Protein AF-A0A9D7CH37-F1 (afdb_monomer)

Structure (mmCIF, N/CA/C/O backbone):
data_AF-A0A9D7CH37-F1
#
_entry.id   AF-A0A9D7CH37-F1
#
loop_
_atom_site.group_PDB
_atom_site.id
_atom_site.type_symbol
_atom_site.label_atom_id
_atom_site.label_alt_id
_atom_site.label_comp_id
_atom_site.label_asym_id
_atom_site.label_entity_id
_atom_site.label_seq_id
_atom_site.pdbx_PDB_ins_code
_atom_site.Cartn_x
_atom_site.Cartn_y
_atom_site.Cartn_z
_atom_site.occupancy
_atom_site.B_iso_or_equiv
_atom_site.auth_seq_id
_atom_site.auth_comp_id
_atom_site.auth_asym_id
_atom_site.auth_atom_id
_atom_site.pdbx_PDB_model_num
ATOM 1 N N . MET A 1 1 ? -30.702 -3.372 4.851 1.00 61.19 1 MET A N 1
ATOM 2 C CA . MET A 1 1 ? -29.999 -4.269 5.801 1.00 61.19 1 MET A CA 1
ATOM 3 C C . MET A 1 1 ? -29.093 -3.426 6.681 1.00 61.19 1 MET A C 1
ATOM 5 O O . MET A 1 1 ? -28.571 -2.471 6.127 1.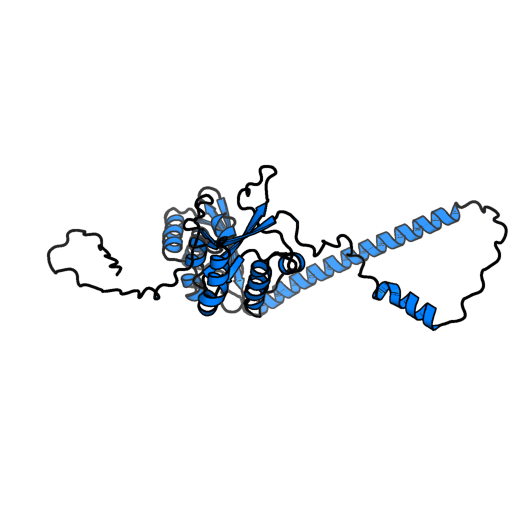00 61.19 1 MET A O 1
ATOM 9 N N . PRO A 1 2 ? -28.914 -3.758 7.977 1.00 77.12 2 PRO A N 1
ATOM 10 C CA . PRO A 1 2 ? -27.999 -3.034 8.857 1.00 77.12 2 PRO A CA 1
ATOM 11 C C . PRO A 1 2 ? -26.547 -3.144 8.362 1.00 77.12 2 PRO A C 1
ATOM 13 O O . PRO A 1 2 ? -26.183 -4.171 7.778 1.00 77.12 2 PRO A O 1
ATOM 16 N N . ILE A 1 3 ? -25.706 -2.147 8.656 1.00 81.56 3 ILE A N 1
ATOM 17 C CA . ILE A 1 3 ? -24.261 -2.176 8.354 1.00 81.56 3 ILE A CA 1
ATOM 18 C C . ILE A 1 3 ? -23.651 -3.508 8.834 1.00 81.56 3 ILE A C 1
ATOM 20 O O . ILE A 1 3 ? -23.709 -3.818 10.033 1.00 81.56 3 ILE A O 1
ATOM 24 N N . PRO A 1 4 ? -23.022 -4.309 7.950 1.00 79.00 4 PRO A N 1
ATOM 25 C CA . PRO A 1 4 ? -22.389 -5.554 8.363 1.00 79.00 4 PRO A CA 1
ATOM 26 C C . PRO A 1 4 ? -21.298 -5.296 9.408 1.00 79.00 4 PRO A C 1
ATOM 28 O O . PRO A 1 4 ? -20.414 -4.466 9.203 1.00 79.00 4 PRO A O 1
ATOM 31 N N . LYS A 1 5 ? -21.291 -6.058 10.512 1.00 76.56 5 LYS A N 1
ATOM 32 C CA . LYS A 1 5 ? -20.294 -5.899 11.593 1.00 76.56 5 LYS A CA 1
ATOM 33 C C . LYS A 1 5 ? -18.851 -5.930 11.079 1.00 76.56 5 LYS A C 1
ATOM 35 O O . LYS A 1 5 ? -18.025 -5.156 11.544 1.00 76.56 5 LYS A O 1
ATOM 40 N N . LYS A 1 6 ? -18.569 -6.793 10.093 1.00 75.44 6 LYS A N 1
ATOM 41 C CA . LYS A 1 6 ? -17.252 -6.904 9.445 1.00 75.44 6 LYS A CA 1
ATOM 42 C C . LYS A 1 6 ? -16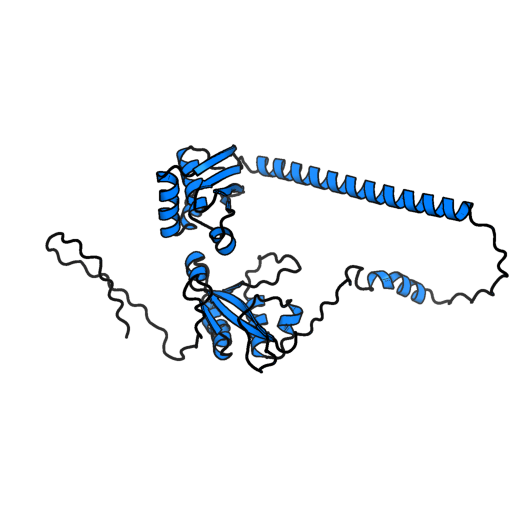.849 -5.639 8.687 1.00 75.44 6 LYS A C 1
ATOM 44 O O . LYS A 1 6 ? -15.669 -5.344 8.632 1.00 75.44 6 LYS A O 1
ATOM 49 N N . VAL A 1 7 ? -17.807 -4.897 8.135 1.00 82.12 7 VAL A N 1
ATOM 50 C CA . VAL A 1 7 ? -17.553 -3.603 7.489 1.00 82.12 7 VAL A CA 1
ATOM 51 C C . VAL A 1 7 ? -17.359 -2.526 8.556 1.00 82.12 7 VAL A C 1
ATOM 53 O O . VAL A 1 7 ? -16.435 -1.735 8.469 1.00 82.12 7 VAL A O 1
ATOM 56 N N . ALA A 1 8 ? -18.162 -2.521 9.622 1.00 82.50 8 ALA A N 1
ATOM 57 C CA . ALA A 1 8 ? -18.052 -1.497 10.664 1.00 82.50 8 ALA A CA 1
ATOM 58 C C . ALA A 1 8 ? -16.701 -1.497 11.411 1.00 82.50 8 ALA A C 1
ATOM 60 O O . ALA A 1 8 ? -16.220 -0.436 11.817 1.00 82.50 8 ALA A O 1
ATOM 61 N N . VAL A 1 9 ? -16.077 -2.669 11.584 1.00 82.19 9 VAL A N 1
ATOM 62 C CA . VAL A 1 9 ? -14.773 -2.792 12.261 1.00 82.19 9 VAL A CA 1
ATOM 63 C C . VAL A 1 9 ? -13.599 -2.272 11.431 1.00 82.19 9 VAL A C 1
ATOM 65 O O . VAL A 1 9 ? -12.588 -1.910 12.020 1.00 82.19 9 VAL A O 1
ATOM 68 N N . THR A 1 10 ? -13.723 -2.166 10.101 1.00 83.94 10 THR A N 1
ATOM 69 C CA . THR A 1 10 ? -12.639 -1.645 9.245 1.00 83.94 10 THR A CA 1
ATOM 70 C C . THR A 1 10 ? -12.529 -0.119 9.276 1.00 83.94 10 THR A C 1
ATOM 72 O O . THR A 1 10 ? -11.618 0.445 8.674 1.00 83.94 10 THR A O 1
ATOM 75 N N . PHE A 1 11 ? -13.457 0.567 9.948 1.00 86.75 11 PHE A N 1
ATOM 76 C CA . PHE A 1 11 ? -13.409 2.009 10.172 1.00 86.75 11 PHE A CA 1
ATOM 77 C C . PHE A 1 11 ? -12.976 2.279 11.607 1.00 86.75 11 PHE A C 1
ATOM 79 O O . PHE A 1 11 ? -13.660 1.887 12.551 1.00 86.75 11 PHE A O 1
ATOM 86 N N . SER A 1 12 ? -11.857 2.976 11.791 1.00 82.12 12 SER A N 1
ATOM 87 C CA . SER A 1 12 ? -11.400 3.369 13.124 1.00 82.12 12 SER A CA 1
ATOM 88 C C . SER A 1 12 ? -12.392 4.345 13.791 1.00 82.12 12 SER A C 1
ATOM 90 O O . SER A 1 12 ? -13.152 5.032 13.097 1.00 82.12 12 SER A O 1
ATOM 92 N N . PRO A 1 13 ? -12.416 4.450 15.136 1.00 83.31 13 PRO A N 1
ATOM 93 C CA . PRO A 1 13 ? -13.315 5.376 15.828 1.00 83.31 13 PRO A CA 1
ATOM 94 C C . PRO A 1 13 ? -13.243 6.835 15.328 1.00 83.31 13 PRO A C 1
ATOM 96 O O . PRO A 1 13 ? -14.309 7.425 15.149 1.00 83.31 13 PRO A O 1
ATOM 99 N N . PRO A 1 14 ? -12.058 7.411 15.022 1.00 79.12 14 PRO A N 1
ATOM 100 C CA . PRO A 1 14 ? -11.970 8.749 14.431 1.00 79.12 14 PRO A CA 1
ATOM 101 C C . PRO A 1 14 ? -12.645 8.866 13.059 1.00 79.12 14 PRO A C 1
ATOM 103 O O . PRO A 1 14 ? -13.328 9.855 12.797 1.00 79.12 14 PRO A O 1
ATOM 106 N N . LEU A 1 15 ? -12.504 7.853 12.193 1.00 85.81 15 LEU A N 1
ATOM 107 C CA . LEU A 1 15 ? -13.149 7.846 10.876 1.00 85.81 15 LEU A CA 1
ATOM 108 C C . LEU A 1 15 ? -14.670 7.780 10.994 1.00 85.81 15 LEU A C 1
ATOM 110 O O . LEU A 1 15 ? -15.361 8.490 10.266 1.00 85.81 15 LEU A O 1
ATOM 114 N N . ARG A 1 16 ? -15.182 6.980 11.939 1.00 89.88 16 ARG A N 1
ATOM 115 C CA . ARG A 1 16 ? -16.621 6.913 12.222 1.00 89.88 16 ARG A CA 1
ATOM 116 C C . ARG 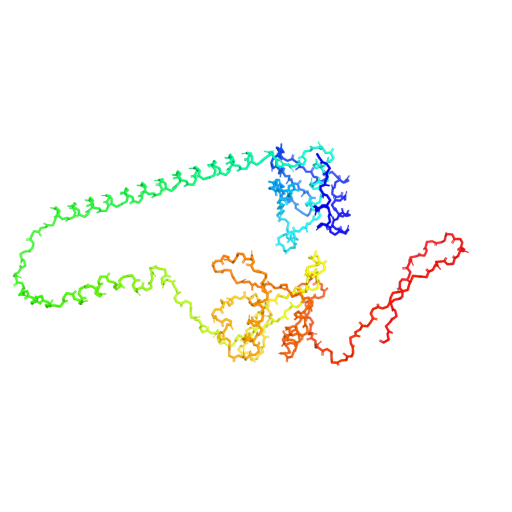A 1 16 ? -17.148 8.241 12.749 1.00 89.88 16 ARG A C 1
ATOM 118 O O . ARG A 1 16 ? -18.081 8.785 12.177 1.00 89.88 16 ARG A O 1
ATOM 125 N N . SER A 1 17 ? -16.479 8.816 13.750 1.00 85.69 17 SER A N 1
ATOM 126 C CA . SER A 1 17 ? -16.850 10.115 14.325 1.00 85.69 17 SER A CA 1
ATOM 127 C C . SER A 1 17 ? -16.908 11.227 13.273 1.00 85.69 17 SER A C 1
ATOM 129 O O . SER A 1 17 ? -17.832 12.035 13.283 1.00 85.69 17 SER A O 1
ATOM 131 N N . ARG A 1 18 ? -15.931 11.270 12.359 1.00 88.38 18 ARG A N 1
ATOM 132 C CA . ARG A 1 18 ? -15.895 12.252 11.269 1.00 88.38 18 ARG A CA 1
ATOM 133 C C . ARG A 1 18 ? -16.951 11.973 10.200 1.00 88.38 18 ARG A C 1
ATOM 135 O O . ARG A 1 18 ? -17.555 12.895 9.671 1.00 88.38 18 ARG A O 1
ATOM 142 N N . GLY A 1 19 ? -17.192 10.707 9.872 1.00 93.12 19 GLY A N 1
ATOM 143 C CA . GLY A 1 19 ? -18.264 10.354 8.948 1.00 93.12 19 GLY A CA 1
ATOM 144 C C . GLY A 1 19 ? -19.652 10.684 9.507 1.00 93.12 19 GLY A C 1
ATOM 145 O O . GLY A 1 19 ? -20.485 11.219 8.783 1.00 93.12 19 GLY A O 1
ATOM 146 N N . ASP A 1 20 ? -19.875 10.465 10.804 1.00 94.38 20 ASP A N 1
ATOM 147 C CA . ASP A 1 20 ? -21.116 10.842 11.490 1.00 94.38 20 ASP A CA 1
ATOM 148 C C . ASP A 1 20 ? -21.350 12.363 11.462 1.00 94.38 20 ASP A C 1
ATOM 150 O O . ASP A 1 20 ? -22.497 12.807 11.451 1.00 94.38 20 ASP A O 1
ATOM 154 N N . GLU A 1 21 ? -20.283 13.167 11.420 1.00 94.31 21 GLU A N 1
ATOM 155 C CA . GLU A 1 21 ? -20.348 14.620 11.233 1.00 94.31 21 GLU A CA 1
ATOM 156 C C . GLU A 1 21 ? -20.847 15.014 9.843 1.00 94.31 21 GLU A C 1
ATOM 158 O O . GLU A 1 21 ? -21.838 15.738 9.765 1.00 94.31 21 GLU A O 1
ATOM 163 N N . TYR A 1 22 ? -20.292 14.440 8.770 1.00 94.94 22 TYR A N 1
ATOM 164 C CA . TYR A 1 22 ? -20.805 14.659 7.408 1.00 94.94 22 TYR A CA 1
ATOM 165 C C . TYR A 1 22 ? -22.288 14.285 7.274 1.00 94.94 22 TYR A C 1
ATOM 167 O O . TYR A 1 22 ? -23.060 14.995 6.631 1.00 94.94 22 TYR A O 1
ATOM 175 N N . VAL A 1 23 ? -22.708 13.183 7.907 1.00 95.69 23 VAL A N 1
ATOM 176 C CA . VAL A 1 23 ? -24.116 12.757 7.905 1.00 95.69 23 VAL A CA 1
ATOM 177 C C . VAL A 1 23 ? -24.994 13.749 8.666 1.00 95.69 23 VAL A C 1
ATOM 179 O O . VAL A 1 23 ? -26.085 14.081 8.207 1.00 95.69 23 VAL A O 1
ATOM 182 N N . ARG A 1 24 ? -24.544 14.219 9.834 1.00 96.38 24 ARG A N 1
ATOM 183 C CA . ARG A 1 24 ? -25.289 15.173 10.670 1.00 96.38 24 ARG A CA 1
ATOM 184 C C . ARG A 1 24 ? -25.467 16.524 9.983 1.00 96.38 24 ARG A C 1
ATOM 186 O O . ARG A 1 24 ? -26.508 17.146 10.154 1.00 96.38 24 ARG A O 1
ATOM 193 N N . GLU A 1 25 ? -24.467 16.953 9.223 1.00 95.50 25 GLU A N 1
ATOM 194 C CA . GLU A 1 25 ? -24.481 18.203 8.458 1.00 95.50 25 GLU A CA 1
ATOM 195 C C . GLU A 1 25 ? -25.227 18.086 7.120 1.00 95.50 25 GLU A C 1
ATOM 197 O O . GLU A 1 25 ? -25.438 19.089 6.447 1.00 95.50 25 GLU A O 1
ATOM 202 N N . GLY A 1 26 ? -25.679 16.884 6.742 1.00 93.75 26 GLY A N 1
ATOM 203 C CA . GLY A 1 26 ? -26.435 16.670 5.507 1.00 93.75 26 GLY A CA 1
ATOM 204 C C . GLY A 1 26 ? -25.583 16.738 4.237 1.00 93.75 26 GLY A C 1
ATOM 205 O O . GLY A 1 26 ? -26.126 16.931 3.155 1.00 93.75 26 GLY A O 1
ATOM 206 N N . LEU A 1 27 ? -24.268 16.535 4.355 1.00 96.31 27 LEU A N 1
ATOM 207 C CA . LEU A 1 27 ? -23.288 16.693 3.273 1.00 96.31 27 LEU A CA 1
ATOM 208 C C . LEU A 1 27 ? -23.180 15.468 2.349 1.00 96.31 27 LEU A C 1
ATOM 210 O O . LEU A 1 27 ? -22.228 15.347 1.582 1.00 96.31 27 LEU A O 1
ATOM 214 N N . VAL A 1 28 ? -24.111 14.514 2.444 1.00 97.31 28 VAL A N 1
ATOM 215 C CA . VAL A 1 28 ? -24.096 13.266 1.669 1.00 97.31 28 VAL A CA 1
ATOM 216 C C . VAL A 1 28 ? -25.239 13.274 0.661 1.00 97.31 28 VAL A C 1
ATOM 218 O O . VAL A 1 28 ? -26.410 13.208 1.034 1.00 97.31 28 VAL A O 1
ATOM 221 N N . HIS A 1 29 ? -24.898 13.270 -0.624 1.00 96.31 29 HIS A N 1
ATOM 222 C CA . HIS A 1 29 ? -25.846 13.266 -1.734 1.00 96.31 29 HIS A CA 1
ATOM 223 C C . HIS A 1 29 ? -25.768 11.946 -2.500 1.00 96.31 29 HIS A C 1
ATOM 225 O O . HIS A 1 29 ? -24.820 11.696 -3.243 1.00 96.31 29 HIS A O 1
ATOM 231 N N . VAL A 1 30 ? -26.769 11.082 -2.333 1.00 95.88 30 VAL A N 1
ATOM 232 C CA . VAL A 1 30 ? -26.876 9.829 -3.094 1.00 95.88 30 VAL A CA 1
ATOM 233 C C . VAL A 1 30 ? -27.406 10.140 -4.495 1.00 95.88 30 VAL A C 1
ATOM 235 O O . VAL A 1 30 ? -28.484 10.707 -4.637 1.00 95.88 30 VAL A O 1
ATOM 238 N N . GLN A 1 31 ? -26.639 9.779 -5.523 1.00 94.94 31 GLN A N 1
ATOM 239 C CA . GLN A 1 31 ? -26.975 10.031 -6.930 1.00 94.94 31 GLN A CA 1
ATOM 240 C C . GLN A 1 31 ? -27.677 8.834 -7.566 1.00 94.94 31 GLN A C 1
ATOM 242 O O . GLN A 1 31 ? -28.595 8.997 -8.363 1.00 94.94 31 GLN A O 1
ATOM 247 N N . HIS A 1 32 ? -27.228 7.629 -7.219 1.00 91.12 32 HIS A N 1
ATOM 248 C CA . HIS A 1 32 ? -27.760 6.377 -7.741 1.00 91.12 32 HIS A CA 1
ATOM 249 C C . HIS A 1 32 ? -27.707 5.320 -6.649 1.00 91.12 32 HIS A C 1
ATOM 251 O O . HIS A 1 32 ? -26.683 5.185 -5.979 1.00 91.12 32 HIS A O 1
ATOM 257 N N . ALA A 1 33 ? -28.785 4.565 -6.481 1.00 92.31 33 ALA A N 1
ATOM 258 C CA . ALA A 1 33 ? -28.836 3.446 -5.555 1.00 92.31 33 ALA A CA 1
ATOM 259 C C . ALA A 1 33 ? -29.661 2.314 -6.164 1.00 92.31 33 ALA A C 1
ATOM 261 O O . ALA A 1 33 ? -30.853 2.474 -6.424 1.00 92.31 33 ALA A O 1
ATOM 262 N N . ASP A 1 34 ? -29.019 1.171 -6.365 1.00 86.88 34 ASP A N 1
ATOM 263 C CA . ASP A 1 34 ? -29.661 -0.087 -6.725 1.00 86.88 34 ASP A CA 1
ATOM 264 C C . ASP A 1 34 ? -29.187 -1.204 -5.774 1.00 86.88 34 ASP A C 1
ATOM 266 O O . ASP A 1 34 ? -28.321 -0.965 -4.923 1.00 86.88 34 ASP A O 1
ATOM 270 N N . PRO A 1 35 ? -29.757 -2.422 -5.856 1.00 84.50 35 PRO A N 1
ATOM 271 C CA . PRO A 1 35 ? -29.382 -3.506 -4.958 1.00 84.50 35 PRO A CA 1
ATOM 272 C C . PRO A 1 35 ? -27.884 -3.826 -4.951 1.00 84.50 35 PRO A C 1
ATOM 274 O O . PRO A 1 35 ? -27.376 -4.218 -3.913 1.00 84.50 35 PRO A O 1
ATOM 277 N N . ALA A 1 36 ? -27.151 -3.632 -6.047 1.00 82.69 36 ALA A N 1
ATOM 278 C CA . ALA A 1 36 ? -25.758 -4.050 -6.167 1.00 82.69 36 ALA A CA 1
ATOM 279 C C . ALA A 1 36 ? -24.744 -2.907 -6.061 1.00 82.69 36 ALA A C 1
ATOM 281 O O . ALA A 1 36 ? -23.591 -3.155 -5.692 1.00 82.69 36 ALA A O 1
ATOM 282 N N . VAL A 1 37 ? -25.130 -1.676 -6.399 1.00 89.19 37 VAL A N 1
ATOM 283 C CA . VAL A 1 37 ? -24.243 -0.514 -6.359 1.00 89.19 37 VAL A CA 1
ATOM 284 C C . VAL A 1 37 ? -24.954 0.745 -5.875 1.00 89.19 37 VAL A C 1
ATOM 286 O O . VAL A 1 37 ? -26.076 1.065 -6.262 1.00 89.19 37 VAL A O 1
ATOM 289 N N . VAL A 1 38 ? -24.240 1.512 -5.058 1.00 94.25 38 VAL A N 1
ATOM 290 C CA . VAL A 1 38 ? -24.607 2.876 -4.689 1.00 94.25 38 VAL A CA 1
ATOM 291 C C . VAL A 1 38 ? -23.502 3.830 -5.116 1.00 94.25 38 VAL A C 1
ATOM 293 O O . VAL A 1 38 ? -22.324 3.585 -4.854 1.00 94.25 38 VAL A O 1
ATOM 296 N N . ARG A 1 39 ? -23.891 4.939 -5.747 1.00 95.69 39 ARG A N 1
ATOM 297 C CA . ARG A 1 39 ? -23.021 6.074 -6.060 1.00 95.69 39 ARG A CA 1
ATOM 298 C C . ARG A 1 39 ? -23.512 7.308 -5.322 1.00 95.69 39 ARG A C 1
ATOM 300 O O . ARG A 1 39 ? -24.694 7.654 -5.383 1.00 95.69 39 ARG A O 1
ATOM 307 N N . ALA A 1 40 ? -22.601 7.980 -4.639 1.00 96.31 40 ALA A N 1
ATOM 308 C CA . ALA A 1 40 ? -22.898 9.181 -3.875 1.00 96.31 40 ALA A CA 1
ATOM 309 C C . ALA A 1 40 ? -21.772 10.206 -4.012 1.00 96.31 40 ALA A C 1
ATOM 311 O O . ALA A 1 40 ? -20.646 9.870 -4.373 1.00 96.31 40 ALA A O 1
ATOM 312 N N . THR A 1 41 ? -22.068 11.453 -3.675 1.00 97.44 41 THR A N 1
ATOM 313 C CA . THR A 1 41 ? -21.074 12.501 -3.472 1.00 97.44 41 THR A CA 1
ATOM 314 C C . THR A 1 41 ? -21.143 12.974 -2.031 1.00 97.44 41 THR A C 1
ATOM 316 O O . THR A 1 41 ? -22.232 13.172 -1.499 1.00 97.44 41 THR A O 1
ATOM 319 N N . VAL A 1 42 ? -19.982 13.133 -1.398 1.00 97.12 42 VAL A N 1
ATOM 320 C CA . VAL A 1 42 ? -19.872 13.733 -0.066 1.00 97.12 42 VAL A CA 1
ATOM 321 C C . VAL A 1 42 ? -19.134 15.055 -0.187 1.00 97.12 42 VAL A C 1
ATOM 323 O O . VAL A 1 42 ? -18.022 15.095 -0.719 1.00 97.12 42 VAL A O 1
ATOM 326 N N . GLU A 1 43 ? -19.754 16.124 0.293 1.00 93.50 43 GLU A N 1
ATOM 327 C CA . GLU A 1 43 ? -19.156 17.454 0.314 1.00 93.50 43 GLU A CA 1
ATOM 328 C C . GLU A 1 43 ? -18.176 17.574 1.488 1.00 93.50 43 GLU A C 1
ATOM 330 O O . GLU A 1 43 ? -18.509 17.319 2.645 1.00 93.50 43 GLU A O 1
ATOM 335 N N . GLY A 1 44 ? -16.928 17.925 1.178 1.00 87.75 44 GLY A N 1
ATOM 336 C CA . GLY A 1 44 ? -15.880 18.201 2.155 1.00 87.75 44 GLY A CA 1
ATOM 337 C C . GLY A 1 44 ? -15.117 19.461 1.766 1.00 87.75 44 GLY A C 1
ATOM 338 O O . GLY A 1 44 ? -15.708 20.510 1.544 1.00 87.75 44 GLY A O 1
ATOM 339 N N . SER A 1 45 ? -13.790 19.367 1.642 1.00 80.44 45 SER A N 1
ATOM 340 C CA . SER A 1 45 ? -13.017 20.442 0.997 1.00 80.44 45 SER A CA 1
ATOM 341 C C . SER A 1 45 ? -13.379 20.606 -0.484 1.00 80.44 45 SER A C 1
ATOM 343 O O . SER A 1 45 ? -13.252 21.692 -1.032 1.00 80.44 45 SER A O 1
ATOM 345 N N . GLU A 1 46 ? -13.808 19.512 -1.112 1.00 88.00 46 GLU A N 1
ATOM 346 C CA . GLU A 1 46 ? -14.318 19.410 -2.477 1.00 88.00 46 GLU A CA 1
ATOM 347 C C . GLU A 1 46 ? -15.413 18.325 -2.491 1.00 88.00 46 GLU A C 1
ATOM 349 O O . GLU A 1 46 ? -15.620 17.631 -1.489 1.00 88.00 46 GLU A O 1
ATOM 354 N N . GLY A 1 47 ? -16.119 18.163 -3.612 1.00 91.56 47 GLY A N 1
ATOM 355 C CA . GLY A 1 47 ? -17.087 17.079 -3.786 1.00 91.56 47 GLY A CA 1
ATOM 356 C C . GLY A 1 47 ? -16.389 15.755 -4.096 1.00 91.56 47 GLY A C 1
ATOM 357 O O . GLY A 1 47 ? -15.888 15.560 -5.203 1.00 91.56 47 GLY A O 1
ATOM 358 N N . TYR A 1 48 ? -16.381 14.823 -3.143 1.00 93.94 48 TYR A N 1
ATOM 359 C CA . TYR A 1 48 ? -15.754 13.512 -3.322 1.00 93.94 48 TYR A CA 1
ATOM 360 C C . TYR A 1 48 ? -16.764 12.472 -3.796 1.00 93.94 48 TYR A C 1
ATOM 362 O O . TYR A 1 48 ? -17.827 12.313 -3.198 1.00 93.94 48 TYR A O 1
ATOM 370 N N . GLN A 1 49 ? -16.428 11.743 -4.861 1.00 95.06 49 GLN A N 1
ATOM 371 C CA . GLN A 1 49 ? -17.270 10.687 -5.415 1.00 95.06 49 GLN A CA 1
ATOM 372 C C . GLN A 1 49 ? -17.033 9.374 -4.675 1.00 95.06 49 GLN A C 1
ATOM 374 O O . GLN A 1 49 ? -15.891 8.973 -4.440 1.00 95.06 49 GLN A O 1
ATOM 379 N N . ILE A 1 50 ? -18.132 8.713 -4.331 1.00 97.06 50 ILE A N 1
ATOM 380 C CA . ILE A 1 50 ? -18.183 7.457 -3.598 1.00 97.06 50 ILE A CA 1
ATOM 381 C C . ILE A 1 50 ? -18.867 6.399 -4.453 1.00 97.06 50 ILE A C 1
ATOM 383 O O . ILE A 1 50 ? -19.938 6.647 -5.008 1.00 97.06 50 ILE A O 1
ATOM 387 N N . GLU A 1 51 ? -18.285 5.204 -4.491 1.00 94.12 51 GLU A N 1
ATOM 388 C CA . GLU A 1 51 ? -18.929 4.001 -5.016 1.00 94.12 51 GLU A CA 1
ATOM 389 C C . GLU A 1 51 ? -18.890 2.897 -3.952 1.00 94.12 51 GLU A C 1
ATOM 391 O O . GLU A 1 51 ? -17.824 2.543 -3.448 1.00 94.12 51 GLU A O 1
ATOM 396 N N . LEU A 1 52 ? -20.061 2.363 -3.604 1.00 93.19 52 LEU A N 1
ATOM 397 C CA . LEU A 1 52 ? -20.224 1.189 -2.748 1.00 93.19 52 LEU A CA 1
ATOM 398 C C . LEU A 1 52 ? -20.791 0.064 -3.607 1.00 93.19 52 LEU A C 1
ATOM 400 O O . LEU A 1 52 ? -21.866 0.217 -4.182 1.00 93.19 52 LEU A O 1
ATOM 404 N N . ARG A 1 53 ? -20.096 -1.066 -3.685 1.00 88.12 53 ARG A N 1
ATOM 405 C CA . ARG A 1 53 ? -20.495 -2.216 -4.495 1.00 88.12 53 ARG A CA 1
ATOM 406 C C . ARG A 1 53 ? -20.607 -3.458 -3.628 1.00 88.12 53 ARG A C 1
ATOM 408 O O . ARG A 1 53 ? -19.679 -3.799 -2.899 1.00 88.12 53 ARG A O 1
ATOM 415 N N . ALA A 1 54 ? -21.726 -4.160 -3.733 1.00 84.50 54 ALA A N 1
ATOM 416 C CA . ALA A 1 54 ? -21.874 -5.460 -3.102 1.00 84.50 54 ALA A CA 1
ATOM 417 C C . ALA A 1 54 ? -21.012 -6.511 -3.811 1.00 84.50 54 ALA A C 1
ATOM 419 O O . ALA A 1 54 ? -20.993 -6.588 -5.040 1.00 84.50 54 ALA A O 1
ATOM 420 N N . ILE A 1 55 ? -20.312 -7.328 -3.025 1.00 78.25 55 ILE A N 1
ATOM 421 C CA . ILE A 1 55 ? -19.512 -8.459 -3.505 1.00 78.25 55 ILE A CA 1
ATOM 422 C C . ILE A 1 55 ? -19.841 -9.732 -2.704 1.00 78.25 55 ILE A C 1
ATOM 424 O O . ILE A 1 55 ? -20.267 -9.632 -1.544 1.00 78.25 55 ILE A O 1
ATOM 428 N N . PRO A 1 56 ? -19.620 -10.936 -3.276 1.00 70.69 56 PRO A N 1
ATOM 429 C CA . PRO A 1 56 ? -19.986 -12.200 -2.643 1.00 70.69 56 PRO A CA 1
ATOM 430 C C . PRO A 1 56 ? -19.480 -12.354 -1.204 1.00 70.69 56 PRO A C 1
ATOM 432 O O . PRO A 1 56 ? -18.360 -11.948 -0.848 1.00 70.69 56 PRO A O 1
ATOM 435 N N . GLY A 1 57 ? -20.318 -12.989 -0.382 1.00 69.00 57 GLY A N 1
ATOM 436 C CA . GLY A 1 57 ? -20.056 -13.216 1.039 1.00 69.00 57 GLY A CA 1
ATOM 437 C C . GLY A 1 57 ? -20.470 -12.057 1.951 1.00 69.00 57 GLY A C 1
ATOM 438 O O . GLY A 1 57 ? -19.856 -11.882 3.004 1.00 69.00 57 GLY A O 1
ATOM 439 N N . ASN A 1 58 ? -21.490 -11.277 1.562 1.00 70.94 58 ASN A N 1
ATOM 440 C CA . ASN A 1 58 ? -22.009 -10.133 2.325 1.00 70.94 58 ASN A CA 1
ATOM 441 C C . ASN A 1 58 ? -20.917 -9.091 2.642 1.00 70.94 58 ASN A C 1
ATOM 443 O O . ASN A 1 58 ? -20.762 -8.630 3.778 1.00 70.94 58 ASN A O 1
ATOM 447 N N . ARG A 1 59 ? -20.096 -8.791 1.632 1.00 77.19 59 ARG A N 1
ATOM 448 C CA . ARG A 1 59 ? -18.989 -7.837 1.705 1.00 77.19 59 ARG A CA 1
ATOM 449 C C . ARG A 1 59 ? -19.268 -6.649 0.787 1.00 77.19 59 ARG A C 1
ATOM 451 O O . ARG A 1 59 ? -20.054 -6.746 -0.153 1.00 77.19 59 ARG A O 1
ATOM 458 N N . LEU A 1 60 ? -18.595 -5.541 1.073 1.00 84.69 60 LEU A N 1
ATOM 459 C CA . LEU A 1 60 ? -18.661 -4.322 0.281 1.00 84.69 60 LEU A CA 1
ATOM 460 C C . LEU A 1 60 ? -17.273 -3.993 -0.256 1.00 84.69 60 LEU A C 1
ATOM 462 O O . LEU A 1 60 ? -16.313 -3.906 0.509 1.00 84.69 60 LEU A O 1
ATOM 466 N N . GLU A 1 61 ? -17.187 -3.801 -1.564 1.00 85.12 61 GLU A N 1
ATOM 467 C CA . GLU A 1 61 ? -16.084 -3.096 -2.199 1.00 85.12 61 GLU A CA 1
ATOM 468 C C . GLU A 1 61 ? -16.415 -1.601 -2.193 1.00 85.12 61 GLU A C 1
ATOM 470 O O . GLU A 1 61 ? -17.541 -1.198 -2.490 1.00 85.12 61 GLU A O 1
ATOM 475 N N . MET A 1 62 ? -15.460 -0.777 -1.771 1.00 90.81 62 MET A N 1
ATOM 476 C CA . MET A 1 62 ? -15.702 0.623 -1.433 1.00 90.81 62 MET A CA 1
ATOM 477 C C . MET A 1 62 ? -14.620 1.491 -2.058 1.00 90.81 62 MET A C 1
ATOM 479 O O . MET A 1 62 ? -13.431 1.226 -1.886 1.00 90.81 62 MET A O 1
ATOM 483 N N . HIS A 1 63 ? -15.030 2.543 -2.755 1.00 91.62 63 HIS A N 1
ATOM 484 C CA . HIS A 1 63 ? -14.125 3.492 -3.386 1.00 91.62 63 HIS A CA 1
ATOM 485 C C . HIS A 1 63 ? -14.523 4.926 -3.052 1.00 91.62 63 HIS A C 1
ATOM 487 O O . HIS A 1 63 ? -15.704 5.270 -3.036 1.00 91.62 63 HIS A O 1
ATOM 493 N N . CYS A 1 64 ? -13.522 5.766 -2.806 1.00 91.81 64 CYS A N 1
ATOM 494 C CA . CYS A 1 64 ? -13.680 7.196 -2.602 1.00 91.81 64 CYS A CA 1
ATOM 495 C C . CYS A 1 64 ? -12.554 7.936 -3.317 1.00 91.81 64 CYS A C 1
ATOM 497 O O . CYS A 1 64 ? -11.394 7.533 -3.223 1.00 91.81 64 CYS A O 1
ATOM 499 N N . THR A 1 65 ? -12.884 9.039 -3.986 1.00 90.00 65 THR A N 1
ATOM 500 C CA . THR A 1 65 ? -11.898 9.852 -4.711 1.00 90.00 65 THR A CA 1
ATOM 501 C C . THR A 1 65 ? -11.073 10.780 -3.815 1.00 90.00 65 THR A C 1
ATOM 503 O O . THR A 1 65 ? -10.232 11.519 -4.324 1.00 90.00 65 THR A O 1
ATOM 506 N N . CYS A 1 66 ? -11.278 10.782 -2.490 1.00 86.50 66 CYS A N 1
ATOM 507 C CA . CYS A 1 66 ? -10.523 11.677 -1.615 1.00 86.50 66 CYS A CA 1
ATOM 508 C C . CYS A 1 66 ? -9.051 11.247 -1.462 1.00 86.50 66 CYS A C 1
ATOM 510 O O . CYS A 1 66 ? -8.769 10.046 -1.406 1.00 86.50 66 CYS A O 1
ATOM 512 N N . PRO A 1 67 ? -8.106 12.201 -1.310 1.00 81.06 67 PRO A N 1
ATOM 513 C CA . PRO A 1 67 ? -6.680 11.890 -1.168 1.00 81.06 67 PRO A CA 1
ATOM 514 C C . PRO A 1 67 ? -6.389 10.908 -0.032 1.00 81.06 67 PRO A C 1
ATOM 516 O O . PRO A 1 67 ? -5.561 10.014 -0.175 1.00 81.06 67 PRO A O 1
ATOM 519 N N . TYR A 1 68 ? -7.132 11.033 1.073 1.00 78.88 68 TYR A N 1
ATOM 520 C CA . TYR A 1 68 ? -7.007 10.129 2.208 1.00 78.88 68 TYR A CA 1
ATOM 521 C C . TYR A 1 68 ? -7.380 8.688 1.822 1.00 78.88 68 TYR A C 1
ATOM 523 O O . TYR A 1 68 ? -6.622 7.771 2.085 1.00 78.88 68 TYR A O 1
ATOM 531 N N . ALA A 1 69 ? -8.500 8.454 1.138 1.00 81.88 69 ALA A N 1
ATOM 532 C CA . ALA A 1 69 ? -8.879 7.100 0.727 1.00 81.88 69 ALA A CA 1
ATOM 533 C C . ALA A 1 69 ? -7.913 6.498 -0.306 1.00 81.88 69 ALA A C 1
ATOM 535 O O . ALA A 1 69 ? -7.649 5.300 -0.270 1.00 81.88 69 ALA A O 1
ATOM 536 N N . LEU A 1 70 ? -7.351 7.315 -1.201 1.00 72.44 70 LEU A N 1
ATOM 537 C CA . LEU A 1 70 ? -6.357 6.852 -2.176 1.00 72.44 70 LEU A CA 1
ATOM 538 C C . LEU A 1 70 ? -5.070 6.361 -1.509 1.00 72.44 70 LEU A C 1
ATOM 540 O O . LEU A 1 70 ? -4.449 5.413 -1.989 1.00 72.44 70 LEU A O 1
ATOM 544 N N . GLU A 1 71 ? -4.669 7.002 -0.415 1.00 66.31 71 GLU A N 1
ATOM 545 C CA . GLU A 1 71 ? -3.489 6.595 0.333 1.00 66.31 71 GLU A CA 1
ATOM 546 C C . GLU A 1 71 ? -3.801 5.460 1.314 1.00 66.31 71 GLU A C 1
ATOM 548 O O . GLU A 1 71 ? -3.068 4.475 1.328 1.00 66.31 71 GLU A O 1
ATOM 553 N N . TYR A 1 72 ? -4.908 5.558 2.055 1.00 67.81 72 TYR A N 1
ATOM 554 C CA . TYR A 1 72 ? -5.219 4.787 3.267 1.00 67.81 72 TYR A CA 1
ATOM 555 C C . TYR A 1 72 ? -6.365 3.766 3.118 1.00 67.81 72 TYR A C 1
ATOM 557 O O . TYR A 1 72 ? -6.535 2.868 3.943 1.00 67.81 72 TYR A O 1
ATOM 565 N N . GLY A 1 73 ? -7.138 3.831 2.034 1.00 84.69 73 GLY A N 1
ATOM 566 C CA . GLY A 1 73 ? -8.287 2.963 1.767 1.00 84.69 73 GLY A CA 1
ATOM 567 C C . GLY A 1 73 ? -9.591 3.500 2.360 1.00 84.69 73 GLY A C 1
ATOM 568 O O . GLY A 1 73 ? -10.395 4.104 1.652 1.00 84.69 73 GLY A O 1
ATOM 569 N N . ASN A 1 74 ? -9.822 3.284 3.658 1.00 89.50 74 ASN A N 1
ATOM 570 C CA . ASN A 1 74 ? -11.072 3.684 4.317 1.00 89.50 74 ASN A CA 1
ATOM 571 C C . ASN A 1 74 ? -11.016 5.138 4.791 1.00 89.50 74 ASN A C 1
ATOM 573 O O . ASN A 1 74 ? -10.010 5.577 5.327 1.00 89.50 74 ASN A O 1
ATOM 577 N N . CYS A 1 75 ? -12.108 5.891 4.647 1.00 91.50 75 CYS A N 1
ATOM 578 C CA . CYS A 1 75 ? -12.159 7.302 5.037 1.00 91.50 75 CYS A CA 1
ATOM 579 C C . CYS A 1 75 ? -13.509 7.692 5.661 1.00 91.50 75 CYS A C 1
ATOM 581 O O . CYS A 1 75 ? -14.484 6.943 5.592 1.00 91.50 75 CYS A O 1
ATOM 583 N N . GLY A 1 76 ? -13.589 8.897 6.236 1.00 92.56 76 GLY A N 1
ATOM 584 C CA . GLY A 1 76 ? -14.832 9.415 6.822 1.00 92.56 76 GLY A CA 1
ATOM 585 C C . GLY A 1 76 ? -15.972 9.579 5.808 1.00 92.56 76 GLY A C 1
ATOM 586 O O . GLY A 1 76 ? -17.123 9.340 6.155 1.00 92.56 76 GLY A O 1
ATOM 587 N N . HIS A 1 77 ? -15.674 9.905 4.544 1.00 97.44 77 HIS A N 1
ATOM 588 C CA . HIS A 1 77 ? -16.699 10.017 3.495 1.00 97.44 77 HIS A CA 1
ATOM 589 C C . HIS A 1 77 ? -17.339 8.660 3.163 1.00 97.44 77 HIS A C 1
ATOM 591 O O . HIS A 1 77 ? -18.547 8.580 2.960 1.00 97.44 77 HIS A O 1
ATOM 597 N N . LEU A 1 78 ? -16.544 7.582 3.157 1.00 95.56 78 LEU A N 1
ATOM 598 C CA . LEU A 1 78 ? -17.051 6.219 2.974 1.00 95.56 78 LEU A CA 1
ATOM 599 C C . LEU A 1 78 ? -17.975 5.820 4.125 1.00 95.56 78 LEU A C 1
ATOM 601 O O . LEU A 1 78 ? -19.069 5.320 3.877 1.00 95.56 78 LEU A O 1
ATOM 605 N N . TRP A 1 79 ? -17.575 6.100 5.372 1.00 96.81 79 TRP A N 1
ATOM 606 C CA . TRP A 1 79 ? -18.441 5.868 6.531 1.00 96.81 79 TRP A CA 1
ATOM 607 C C . TRP A 1 79 ? -19.751 6.651 6.420 1.00 96.81 79 TRP A C 1
ATOM 609 O O . TRP A 1 79 ? -20.823 6.082 6.608 1.00 96.81 79 TRP A O 1
ATOM 619 N N . ALA A 1 80 ? -19.671 7.930 6.047 1.00 97.31 80 ALA A N 1
ATOM 620 C CA . ALA A 1 80 ? -20.838 8.782 5.875 1.00 97.31 80 ALA A CA 1
ATOM 621 C C . ALA A 1 80 ? -21.809 8.223 4.823 1.00 97.31 80 ALA A C 1
ATOM 623 O O . ALA A 1 80 ? -23.008 8.128 5.076 1.00 97.31 80 ALA A O 1
ATOM 624 N N . ALA A 1 81 ? -21.297 7.778 3.671 1.00 96.56 81 ALA A N 1
ATOM 625 C CA . ALA A 1 81 ? -22.110 7.143 2.638 1.00 96.56 81 ALA A CA 1
ATOM 626 C C . ALA A 1 81 ? -22.775 5.848 3.138 1.00 96.56 81 ALA A C 1
ATOM 628 O O . ALA A 1 81 ? -23.973 5.663 2.934 1.00 96.56 81 ALA A O 1
ATOM 629 N N . ILE A 1 82 ? -22.032 4.983 3.838 1.00 95.00 82 ILE A N 1
ATOM 630 C CA . ILE A 1 82 ? -22.546 3.724 4.399 1.00 95.00 82 ILE A CA 1
ATOM 631 C C . ILE A 1 82 ? -23.670 3.992 5.402 1.00 95.00 82 ILE A C 1
ATOM 633 O O . ILE A 1 82 ? -24.729 3.381 5.294 1.00 95.00 82 ILE A O 1
ATOM 637 N N . VAL A 1 83 ? -23.470 4.915 6.346 1.00 95.50 83 VAL A N 1
ATOM 638 C CA . VAL A 1 83 ? -24.476 5.272 7.360 1.00 95.50 83 VAL A CA 1
ATOM 639 C C . VAL A 1 83 ? -25.718 5.883 6.716 1.00 95.50 83 VAL A C 1
ATOM 641 O O . VAL A 1 83 ? -26.835 5.545 7.104 1.00 95.50 83 VAL A O 1
ATOM 644 N N . THR A 1 84 ? -25.552 6.751 5.718 1.00 96.00 84 THR A N 1
ATOM 645 C CA . THR A 1 84 ? -26.681 7.324 4.973 1.00 96.00 84 THR A CA 1
ATOM 646 C C . THR A 1 84 ? -27.482 6.236 4.258 1.00 96.00 84 THR A C 1
ATOM 648 O O . THR A 1 84 ? -28.707 6.207 4.371 1.00 96.00 84 THR A O 1
ATOM 651 N N . CYS A 1 85 ? -26.809 5.295 3.590 1.00 93.56 85 CYS A N 1
ATOM 652 C CA . CYS A 1 85 ? -27.470 4.172 2.920 1.00 93.56 85 CYS A CA 1
ATOM 653 C C . CYS A 1 85 ? -28.134 3.210 3.910 1.00 93.56 85 CYS A C 1
ATOM 655 O O . CYS A 1 85 ? -29.202 2.676 3.628 1.00 93.56 85 CYS A O 1
ATOM 657 N N . ASP A 1 86 ? -27.525 2.992 5.075 1.00 92.44 86 ASP A N 1
ATOM 658 C CA . ASP A 1 86 ? -28.076 2.147 6.133 1.00 92.44 86 ASP A CA 1
ATOM 659 C C . ASP A 1 86 ? -29.394 2.711 6.662 1.00 92.44 86 ASP A C 1
ATOM 661 O O . ASP A 1 86 ? -30.414 2.021 6.678 1.00 92.44 86 ASP A O 1
ATOM 665 N N . ARG A 1 87 ? -29.390 4.007 7.001 1.00 93.31 87 ARG A N 1
ATOM 666 C CA . ARG A 1 87 ? -30.573 4.738 7.477 1.00 93.31 87 ARG A CA 1
ATOM 667 C C . ARG A 1 87 ? -31.686 4.786 6.434 1.00 93.31 87 ARG A C 1
ATOM 669 O O . ARG A 1 87 ? -32.854 4.734 6.803 1.00 93.31 87 ARG A O 1
ATOM 676 N N . ALA A 1 88 ? -31.329 4.873 5.153 1.00 91.12 88 ALA A N 1
ATOM 677 C CA . ALA A 1 88 ? -32.277 4.841 4.042 1.00 91.12 88 ALA A CA 1
ATOM 678 C C . ALA A 1 88 ? -32.727 3.416 3.661 1.00 91.12 88 ALA A C 1
ATOM 680 O O . ALA A 1 88 ? -33.648 3.256 2.865 1.00 91.12 88 ALA A O 1
ATOM 681 N N . GLY A 1 89 ? -32.085 2.373 4.198 1.00 89.50 89 GLY A N 1
ATOM 682 C CA . GLY A 1 89 ? -32.334 0.983 3.814 1.00 89.50 89 GLY A CA 1
ATOM 683 C C . GLY A 1 89 ? -31.816 0.606 2.419 1.00 89.50 89 GLY A C 1
ATOM 684 O O . GLY A 1 89 ? -32.139 -0.476 1.936 1.00 89.50 89 GLY A O 1
ATOM 685 N N . THR A 1 90 ? -30.996 1.453 1.792 1.00 90.88 90 THR A N 1
ATOM 686 C CA . THR A 1 90 ? -30.485 1.318 0.417 1.00 90.88 90 THR A CA 1
ATOM 687 C C . THR A 1 90 ? -29.050 0.797 0.348 1.00 90.88 90 THR A C 1
ATOM 689 O O . THR A 1 90 ? -28.397 0.933 -0.683 1.00 90.88 90 THR A O 1
ATOM 692 N N . LEU A 1 91 ? -28.513 0.239 1.439 1.00 88.75 91 LEU A N 1
ATOM 693 C CA . LEU A 1 91 ? -27.197 -0.403 1.405 1.00 88.75 91 LEU A CA 1
ATOM 694 C C . LEU A 1 91 ? -27.172 -1.506 0.332 1.00 88.75 91 LEU A C 1
ATOM 696 O O . LEU A 1 91 ? -28.044 -2.389 0.354 1.00 88.75 91 LEU A O 1
ATOM 700 N N . PRO A 1 92 ? -26.175 -1.483 -0.573 1.00 86.75 92 PRO A N 1
ATOM 701 C CA . PRO A 1 92 ? -26.066 -2.500 -1.593 1.00 86.75 92 PRO A CA 1
ATOM 702 C C . PRO A 1 92 ? -25.779 -3.839 -0.915 1.00 86.75 92 PRO A C 1
ATOM 704 O O . PRO A 1 92 ? -25.027 -3.944 0.055 1.00 86.75 92 PRO A O 1
ATOM 707 N N . HIS A 1 93 ? -26.426 -4.870 -1.421 1.00 83.44 93 HIS A N 1
ATOM 708 C CA . HIS A 1 93 ? -26.355 -6.241 -0.967 1.00 83.44 93 HIS A CA 1
ATOM 709 C C . HIS A 1 93 ? -26.290 -7.145 -2.188 1.00 83.44 93 HIS A C 1
ATOM 711 O O . HIS A 1 93 ? -26.827 -6.830 -3.241 1.00 83.44 93 HIS A O 1
ATOM 717 N N . THR A 1 94 ? -25.606 -8.275 -2.067 1.00 65.31 94 THR A N 1
ATOM 718 C CA . THR A 1 94 ? -25.517 -9.221 -3.177 1.00 65.31 94 THR A CA 1
ATOM 719 C C . THR A 1 94 ? -26.901 -9.807 -3.433 1.00 65.31 94 THR A C 1
ATOM 721 O O . THR A 1 94 ? -27.416 -10.479 -2.533 1.00 65.31 94 THR A O 1
ATOM 724 N N . PRO A 1 95 ? -27.513 -9.584 -4.606 1.00 57.31 95 PRO A N 1
ATOM 725 C CA . PRO A 1 95 ? -28.772 -10.221 -4.956 1.00 57.31 95 PRO A CA 1
ATOM 726 C C . PRO A 1 95 ? -28.452 -11.644 -5.432 1.00 57.31 95 PRO A C 1
ATOM 728 O O . PRO A 1 95 ? -28.422 -11.911 -6.622 1.00 57.31 95 PRO A O 1
ATOM 731 N N . ASP A 1 96 ? -28.127 -12.539 -4.501 1.00 55.81 96 ASP A N 1
ATOM 732 C CA . ASP A 1 96 ? -27.725 -13.928 -4.760 1.00 55.81 96 ASP A CA 1
ATOM 733 C C . ASP A 1 96 ? -26.538 -14.115 -5.741 1.00 55.81 96 ASP A C 1
ATOM 735 O O . ASP A 1 96 ? -26.101 -13.228 -6.478 1.00 55.81 96 ASP A O 1
ATOM 739 N N . ASP A 1 97 ? -25.960 -15.317 -5.752 1.00 54.28 97 ASP A N 1
ATOM 740 C CA . ASP A 1 97 ? -24.866 -15.671 -6.672 1.00 54.28 97 ASP A CA 1
ATOM 741 C C . ASP A 1 97 ? -25.282 -15.546 -8.158 1.00 54.28 97 ASP A C 1
ATOM 743 O O . ASP A 1 97 ? -24.434 -15.373 -9.038 1.00 54.28 97 ASP A O 1
ATOM 747 N N . ALA A 1 98 ? -26.592 -15.560 -8.436 1.00 56.00 98 ALA A N 1
ATOM 748 C CA . ALA A 1 98 ? -27.177 -15.410 -9.766 1.00 56.00 98 ALA A CA 1
ATOM 749 C C . ALA A 1 98 ? -26.939 -14.019 -10.382 1.00 56.00 98 ALA A C 1
ATOM 751 O O . ALA A 1 98 ? -26.555 -13.930 -11.546 1.00 56.00 98 ALA A O 1
ATOM 752 N N . TYR A 1 99 ? -27.062 -12.934 -9.610 1.00 56.62 99 TYR A N 1
ATOM 753 C CA . TYR A 1 99 ? -26.857 -11.578 -10.135 1.00 56.62 99 TYR A CA 1
ATOM 754 C C . TYR A 1 99 ? -25.394 -11.320 -10.518 1.00 56.62 99 TYR A C 1
ATOM 756 O O . TYR A 1 99 ? -25.096 -10.656 -11.512 1.00 56.62 99 TYR A O 1
ATOM 764 N N . HIS A 1 100 ? -24.450 -11.886 -9.759 1.00 56.31 100 HIS A N 1
ATOM 765 C CA . HIS A 1 100 ? -23.037 -11.837 -10.125 1.00 56.31 100 HIS A CA 1
ATOM 766 C C . HIS A 1 100 ? -22.730 -12.694 -11.351 1.00 56.31 100 HIS A C 1
ATOM 768 O O . HIS A 1 100 ? -21.900 -12.280 -12.158 1.00 56.31 100 HIS A O 1
ATOM 774 N N . ALA A 1 101 ? -23.392 -13.842 -11.518 1.00 60.41 101 ALA A N 1
ATOM 775 C CA . ALA A 1 101 ? -23.258 -14.662 -12.717 1.00 60.41 101 ALA A CA 1
ATOM 776 C C . ALA A 1 101 ? -23.771 -13.925 -13.964 1.00 60.41 101 ALA A C 1
ATOM 778 O O . ALA A 1 101 ? -23.078 -13.916 -14.976 1.00 60.41 101 ALA A O 1
ATOM 779 N N . GLU A 1 102 ? -24.913 -13.243 -13.877 1.00 63.56 102 GLU A N 1
ATOM 780 C CA . GLU A 1 102 ? -25.475 -12.453 -14.980 1.00 63.56 102 GLU A CA 1
ATOM 781 C C . GLU A 1 102 ? -24.622 -11.224 -15.312 1.00 63.56 102 GLU A C 1
ATOM 783 O O . GLU A 1 102 ? -24.264 -11.013 -16.469 1.00 63.56 102 GLU A O 1
ATOM 788 N N . ALA A 1 103 ? -24.214 -10.442 -14.307 1.00 61.41 103 ALA A N 1
ATOM 789 C CA . ALA A 1 103 ? -23.355 -9.278 -14.522 1.00 61.41 103 ALA A CA 1
ATOM 790 C C . ALA A 1 103 ? -21.964 -9.672 -15.045 1.00 61.41 103 ALA A C 1
ATOM 792 O O . ALA A 1 103 ? -21.386 -8.970 -15.877 1.00 61.41 103 ALA A O 1
ATOM 793 N N . LYS A 1 104 ? -21.419 -10.801 -14.576 1.00 68.00 104 LYS A N 1
ATOM 794 C CA . LYS A 1 104 ? -20.177 -11.376 -15.101 1.00 68.00 104 LYS A CA 1
ATOM 795 C C . LYS A 1 104 ? -20.367 -11.847 -16.542 1.00 68.00 104 LYS A C 1
ATOM 797 O O . LYS A 1 104 ? -19.544 -11.500 -17.379 1.00 68.00 104 LYS A O 1
ATOM 802 N N . ALA A 1 105 ? -21.455 -12.553 -16.844 1.00 73.50 105 ALA A N 1
ATOM 803 C CA . ALA A 1 105 ? -21.767 -13.010 -18.195 1.00 73.50 105 ALA A CA 1
ATOM 804 C C . ALA A 1 105 ? -21.945 -11.839 -19.172 1.00 73.50 105 ALA A C 1
ATOM 806 O O . ALA A 1 105 ? -21.470 -11.921 -20.301 1.00 73.50 105 ALA A O 1
ATOM 807 N N . LEU A 1 106 ? -22.563 -10.734 -18.739 1.00 76.12 106 LEU A N 1
ATOM 808 C CA . LEU A 1 106 ? -22.701 -9.526 -19.553 1.00 76.12 106 LEU A CA 1
ATOM 809 C C . LEU A 1 106 ? -21.336 -8.896 -19.857 1.00 76.12 106 LEU A C 1
ATOM 811 O O . LEU A 1 106 ? -21.038 -8.638 -21.018 1.00 76.12 106 LEU A O 1
ATOM 815 N N . ARG A 1 107 ? -20.476 -8.723 -18.843 1.00 69.06 107 ARG A N 1
ATOM 816 C CA . ARG A 1 107 ? -19.110 -8.203 -19.042 1.00 69.06 107 ARG A CA 1
ATOM 817 C C . ARG A 1 107 ? -18.281 -9.105 -19.953 1.00 69.06 107 ARG A C 1
ATOM 819 O O . ARG A 1 107 ? -17.607 -8.612 -20.848 1.00 69.06 107 ARG A O 1
ATOM 826 N N . GLU A 1 108 ? -18.358 -10.420 -19.758 1.00 78.56 108 GLU A N 1
ATOM 827 C CA . GLU A 1 108 ? -17.682 -11.396 -20.620 1.00 78.56 108 GLU A CA 1
ATOM 828 C C . GLU A 1 108 ? -18.229 -11.361 -22.057 1.00 78.56 108 GLU A C 1
ATOM 830 O O . GLU A 1 108 ? -17.473 -11.540 -23.009 1.00 78.56 108 GLU A O 1
ATOM 835 N N . ALA A 1 109 ? -19.529 -11.114 -22.247 1.00 84.12 109 ALA A N 1
ATOM 836 C CA . ALA A 1 109 ? -20.129 -10.966 -23.570 1.00 84.12 109 ALA A CA 1
ATOM 837 C C . ALA A 1 109 ? -19.675 -9.676 -24.271 1.00 84.12 109 ALA A C 1
ATOM 839 O O . ALA A 1 109 ? -19.301 -9.734 -25.445 1.00 84.12 109 ALA A O 1
ATOM 840 N N . GLU A 1 110 ? -19.650 -8.548 -23.554 1.00 85.00 110 GLU A N 1
ATOM 841 C CA . GLU A 1 110 ? -19.128 -7.265 -24.041 1.00 85.00 110 GLU A CA 1
ATOM 842 C C . GLU A 1 110 ? -17.642 -7.368 -24.406 1.00 85.00 110 GLU A C 1
ATOM 844 O O . GLU A 1 110 ? -17.220 -6.877 -25.455 1.00 85.00 110 GLU A O 1
ATOM 849 N N . GLU A 1 111 ? -16.845 -8.051 -23.580 1.00 79.94 111 GLU A N 1
ATOM 850 C CA . GLU A 1 111 ? -15.425 -8.286 -23.839 1.00 79.94 111 GLU A CA 1
ATOM 851 C C . GLU A 1 111 ? -15.218 -9.155 -25.085 1.00 79.94 111 GLU A C 1
ATOM 853 O O . GLU A 1 111 ? -14.443 -8.782 -25.967 1.00 79.94 111 GLU A O 1
ATOM 858 N N . ARG A 1 112 ? -15.981 -10.248 -25.232 1.00 89.62 112 ARG A N 1
ATOM 859 C CA . ARG A 1 112 ? -15.964 -11.084 -26.447 1.00 89.62 112 ARG A CA 1
ATOM 860 C C . ARG A 1 112 ? -16.387 -10.309 -27.691 1.00 89.62 112 ARG A C 1
ATOM 862 O O . ARG A 1 112 ? -15.866 -10.550 -28.775 1.00 89.62 112 ARG A O 1
ATOM 869 N N . GLU A 1 113 ? -17.356 -9.406 -27.579 1.00 88.94 113 GLU A N 1
ATOM 870 C CA . GLU A 1 113 ? -17.766 -8.563 -28.703 1.00 88.94 113 GLU A CA 1
ATOM 871 C C . GLU A 1 113 ? -16.690 -7.538 -29.069 1.00 88.94 113 GLU A C 1
ATOM 873 O O . GLU A 1 113 ? -16.393 -7.343 -30.249 1.00 88.94 113 GLU A O 1
ATOM 878 N N . ALA A 1 114 ? -16.056 -6.922 -28.071 1.00 83.62 114 ALA A N 1
ATOM 879 C CA . ALA A 1 114 ? -14.932 -6.024 -28.284 1.00 83.62 114 ALA A CA 1
ATOM 880 C C . ALA A 1 114 ? -13.735 -6.751 -28.917 1.00 83.62 114 ALA A C 1
ATOM 882 O O . ALA A 1 114 ? -13.086 -6.191 -29.801 1.00 83.62 114 ALA A O 1
ATOM 883 N N . GLU A 1 115 ? -13.461 -7.991 -28.510 1.00 89.00 115 GLU A N 1
ATOM 884 C CA . GLU A 1 115 ? -12.438 -8.843 -29.114 1.00 89.00 115 GLU A CA 1
ATOM 885 C C . GLU A 1 115 ? -12.768 -9.164 -30.575 1.00 89.00 115 GLU A C 1
ATOM 887 O O . GLU A 1 115 ? -11.944 -8.885 -31.445 1.00 89.00 115 GLU A O 1
ATOM 892 N N . ARG A 1 116 ? -13.999 -9.608 -30.872 1.00 92.69 116 ARG A N 1
ATOM 893 C CA . ARG A 1 116 ? -14.465 -9.824 -32.255 1.00 92.69 116 ARG A CA 1
ATOM 894 C C . ARG A 1 116 ? -14.322 -8.571 -33.115 1.00 92.69 116 ARG A C 1
ATOM 896 O O . ARG A 1 116 ? -13.899 -8.654 -34.264 1.00 92.69 116 ARG A O 1
ATOM 903 N N . ARG A 1 117 ? -14.644 -7.394 -32.568 1.00 91.75 117 ARG A N 1
ATOM 904 C CA . ARG A 1 117 ? -14.485 -6.116 -33.275 1.00 91.75 117 ARG A CA 1
ATOM 905 C C . ARG A 1 117 ? -13.017 -5.813 -33.577 1.00 91.75 117 ARG A C 1
ATOM 907 O O . ARG A 1 117 ? -12.706 -5.413 -34.694 1.00 91.75 117 ARG A O 1
ATOM 914 N N . ARG A 1 118 ? -12.118 -6.031 -32.611 1.00 92.75 118 ARG A N 1
ATOM 915 C CA . ARG A 1 118 ? -10.666 -5.854 -32.798 1.00 92.75 118 ARG A CA 1
ATOM 916 C C . ARG A 1 118 ? -10.100 -6.841 -33.815 1.00 92.75 118 ARG A C 1
ATOM 918 O O . ARG A 1 118 ? -9.226 -6.472 -34.592 1.00 92.75 118 ARG A O 1
ATOM 925 N N . GLU A 1 119 ? -10.571 -8.082 -33.812 1.00 91.69 119 GLU A N 1
ATOM 926 C CA . GLU A 1 119 ? -10.162 -9.098 -34.783 1.00 91.69 119 GLU A CA 1
ATOM 927 C C . GLU A 1 119 ? -10.617 -8.726 -36.199 1.00 91.69 119 GLU A C 1
ATOM 929 O O . GLU A 1 119 ? -9.795 -8.702 -37.113 1.00 91.69 119 GLU A O 1
ATOM 934 N N . ALA A 1 120 ? -11.876 -8.309 -36.360 1.00 93.06 120 ALA A N 1
ATOM 935 C CA . ALA A 1 120 ? -12.397 -7.822 -37.635 1.00 93.06 120 ALA A CA 1
ATOM 936 C C . ALA A 1 120 ? -11.625 -6.593 -38.153 1.00 93.06 120 ALA A C 1
ATOM 938 O O . ALA A 1 120 ? -11.331 -6.499 -39.342 1.00 93.06 120 ALA A O 1
ATOM 939 N N . GLU A 1 121 ? -11.244 -5.666 -37.270 1.00 92.94 121 GLU A N 1
ATOM 940 C CA . GLU A 1 121 ? -10.426 -4.498 -37.624 1.00 92.94 121 GLU A CA 1
ATOM 941 C C . GLU A 1 121 ? -9.004 -4.887 -38.071 1.00 92.94 121 GLU A C 1
ATOM 943 O O . GLU A 1 121 ? -8.480 -4.346 -39.052 1.00 92.94 121 GLU A O 1
ATOM 948 N N . ARG A 1 122 ? -8.384 -5.867 -37.399 1.00 92.62 122 ARG A N 1
ATOM 949 C CA . ARG A 1 122 ? -7.077 -6.418 -37.797 1.00 92.62 122 ARG A CA 1
ATOM 950 C C . ARG A 1 122 ? -7.155 -7.115 -39.149 1.00 92.62 122 ARG A C 1
ATOM 952 O O . ARG A 1 122 ? -6.275 -6.924 -39.987 1.00 92.62 122 ARG A O 1
ATOM 959 N N . GLU A 1 123 ? -8.202 -7.898 -39.378 1.00 92.12 123 GLU A N 1
ATOM 960 C CA . GLU A 1 123 ? -8.414 -8.582 -40.649 1.00 92.12 123 GLU A CA 1
ATOM 961 C C . GLU A 1 123 ? -8.689 -7.599 -41.792 1.00 92.12 123 GLU A C 1
ATOM 963 O O . GLU A 1 123 ? -8.097 -7.732 -42.863 1.00 92.12 123 GLU A O 1
ATOM 968 N N . ALA A 1 124 ? -9.493 -6.560 -41.553 1.00 90.81 124 ALA A N 1
ATOM 969 C CA . ALA A 1 124 ? -9.714 -5.491 -42.521 1.00 90.81 124 ALA A CA 1
ATOM 970 C C . ALA A 1 124 ? -8.404 -4.769 -42.881 1.00 90.81 124 ALA A C 1
ATOM 972 O O . ALA A 1 124 ? -8.132 -4.540 -44.060 1.00 90.81 124 ALA A O 1
ATOM 973 N N . THR A 1 125 ? -7.565 -4.470 -41.883 1.00 91.69 125 THR A N 1
ATOM 974 C CA . THR A 1 125 ? -6.235 -3.879 -42.103 1.00 91.69 125 THR A CA 1
ATOM 975 C C . THR A 1 125 ? -5.355 -4.789 -42.961 1.00 91.69 125 THR A C 1
ATOM 977 O O . THR A 1 125 ? -4.791 -4.334 -43.954 1.00 91.69 125 THR A O 1
ATOM 980 N N . ARG A 1 126 ? -5.293 -6.089 -42.643 1.00 92.81 126 ARG A N 1
ATOM 981 C CA . ARG A 1 126 ? -4.522 -7.080 -43.409 1.00 92.81 126 ARG A CA 1
ATOM 982 C C . ARG A 1 126 ? -4.979 -7.164 -44.866 1.00 92.81 126 ARG A C 1
ATOM 984 O O . ARG A 1 126 ? -4.152 -7.122 -45.771 1.00 92.81 126 ARG A O 1
ATOM 991 N N . LEU A 1 127 ? -6.288 -7.240 -45.106 1.00 93.19 127 LEU A N 1
ATOM 992 C CA . LEU A 1 127 ? -6.847 -7.283 -46.461 1.00 93.19 127 LEU A CA 1
ATOM 993 C C . LEU A 1 127 ? -6.552 -5.996 -47.244 1.00 93.19 127 LEU A C 1
ATOM 995 O O . LEU A 1 127 ? -6.272 -6.057 -48.441 1.00 93.19 127 LEU A O 1
ATOM 999 N N . ALA A 1 128 ? -6.574 -4.837 -46.581 1.00 90.00 128 ALA A N 1
ATOM 1000 C CA . ALA A 1 128 ? -6.212 -3.565 -47.199 1.00 90.00 128 ALA A CA 1
ATOM 1001 C C . ALA A 1 128 ? -4.720 -3.507 -47.575 1.00 90.00 128 ALA A C 1
ATOM 1003 O O . ALA A 1 128 ? -4.380 -3.027 -48.658 1.00 90.00 128 ALA A O 1
ATOM 1004 N N . GLU A 1 129 ? -3.831 -4.028 -46.726 1.00 88.50 129 GLU A N 1
ATOM 1005 C CA . GLU A 1 129 ? -2.400 -4.151 -47.028 1.00 88.50 129 GLU A CA 1
ATOM 1006 C C . GLU A 1 129 ? -2.139 -5.126 -48.183 1.00 88.50 129 GLU A C 1
ATOM 1008 O O . GLU A 1 129 ? -1.394 -4.790 -49.104 1.00 88.50 129 GLU A O 1
ATOM 1013 N N . GLU A 1 130 ? -2.798 -6.288 -48.192 1.00 88.44 130 GLU A N 1
ATOM 1014 C CA . GLU A 1 130 ? -2.719 -7.261 -49.289 1.00 88.44 130 GLU A CA 1
ATOM 1015 C C . GLU A 1 130 ? -3.224 -6.665 -50.615 1.00 88.44 130 GLU A C 1
ATOM 1017 O O . GLU A 1 130 ? -2.595 -6.841 -51.661 1.00 88.44 130 GLU A O 1
ATOM 1022 N N . ALA A 1 131 ? -4.334 -5.919 -50.592 1.00 87.25 131 ALA A N 1
ATOM 1023 C CA . ALA A 1 131 ? -4.860 -5.231 -51.770 1.00 87.25 131 ALA A CA 1
ATOM 1024 C C . ALA A 1 131 ? -3.907 -4.131 -52.264 1.00 87.25 131 ALA A C 1
ATOM 1026 O O . ALA A 1 131 ? -3.679 -4.007 -53.468 1.00 87.25 131 ALA A O 1
ATOM 1027 N N . ARG A 1 132 ? -3.303 -3.368 -51.344 1.00 85.75 132 ARG A N 1
ATOM 1028 C CA . ARG A 1 132 ? -2.303 -2.344 -51.671 1.00 85.75 132 ARG A CA 1
ATOM 1029 C C . ARG A 1 132 ? -1.040 -2.956 -52.275 1.00 85.75 132 ARG A C 1
ATOM 1031 O O . ARG A 1 132 ? -0.518 -2.408 -53.241 1.00 85.75 132 ARG A O 1
ATOM 1038 N N . ALA A 1 133 ? -0.570 -4.084 -51.744 1.00 82.44 133 ALA A N 1
ATOM 1039 C CA . ALA A 1 133 ? 0.571 -4.813 -52.290 1.00 82.44 133 ALA A CA 1
ATOM 1040 C C . ALA A 1 133 ? 0.282 -5.322 -53.710 1.00 82.44 133 ALA A C 1
ATOM 1042 O O . ALA A 1 133 ? 1.083 -5.087 -54.609 1.00 82.44 133 ALA A O 1
ATOM 1043 N N . LYS A 1 134 ? -0.898 -5.916 -53.939 1.00 82.38 134 LYS A N 1
ATOM 1044 C CA . LYS A 1 134 ? -1.330 -6.360 -55.276 1.00 82.38 134 LYS A CA 1
ATOM 1045 C C . LYS A 1 134 ? -1.456 -5.208 -56.274 1.00 82.38 134 LYS A C 1
ATOM 1047 O O . LYS A 1 134 ? -1.082 -5.371 -57.429 1.00 82.38 134 LYS A O 1
ATOM 1052 N N . ALA A 1 135 ? -1.958 -4.049 -55.846 1.00 79.44 135 ALA A N 1
ATOM 1053 C CA . ALA A 1 135 ? -2.017 -2.861 -56.697 1.00 79.44 135 ALA A CA 1
ATOM 1054 C C . ALA A 1 135 ? -0.611 -2.347 -57.057 1.00 79.44 135 ALA A C 1
ATOM 1056 O O . ALA A 1 135 ? -0.363 -2.008 -58.209 1.00 79.44 135 ALA A O 1
ATOM 1057 N N . MET A 1 136 ? 0.324 -2.354 -56.098 1.00 73.25 136 MET A N 1
ATOM 1058 C CA . MET A 1 136 ? 1.720 -1.969 -56.334 1.00 73.25 136 MET A CA 1
ATOM 1059 C C . MET A 1 136 ? 2.452 -2.950 -57.264 1.00 73.25 136 MET A C 1
ATOM 1061 O O . MET A 1 136 ? 3.294 -2.531 -58.050 1.00 73.25 136 MET A O 1
ATOM 1065 N N . GLU A 1 137 ? 2.125 -4.242 -57.193 1.00 70.38 137 GLU A N 1
ATOM 1066 C CA . GLU A 1 137 ? 2.654 -5.278 -58.087 1.00 70.38 137 GLU A CA 1
ATOM 1067 C C . GLU A 1 137 ? 2.076 -5.171 -59.508 1.00 70.38 137 GLU A C 1
ATOM 1069 O O . GLU A 1 137 ? 2.795 -5.396 -60.477 1.00 70.38 137 GLU A O 1
ATOM 1074 N N . ALA A 1 138 ? 0.810 -4.764 -59.656 1.00 70.00 138 ALA A N 1
ATOM 1075 C CA . ALA A 1 138 ? 0.181 -4.549 -60.962 1.00 70.00 138 ALA A CA 1
ATOM 1076 C C . ALA A 1 138 ? 0.733 -3.317 -61.709 1.00 70.00 138 ALA A C 1
ATOM 1078 O O . ALA A 1 138 ? 0.813 -3.341 -62.936 1.00 70.00 138 ALA A O 1
ATOM 1079 N N . ASP A 1 139 ? 1.139 -2.272 -60.979 1.00 64.12 139 ASP A N 1
ATOM 1080 C CA . ASP A 1 139 ? 1.795 -1.071 -61.529 1.00 64.12 139 ASP A CA 1
ATOM 1081 C C . ASP A 1 139 ? 3.323 -1.230 -61.687 1.00 64.12 139 ASP A C 1
ATOM 1083 O O . ASP A 1 139 ? 4.004 -0.322 -62.177 1.00 64.12 139 ASP A O 1
ATOM 1087 N N . ALA A 1 140 ? 3.894 -2.375 -61.294 1.00 59.91 140 ALA A N 1
ATOM 1088 C CA . ALA A 1 140 ? 5.318 -2.633 -61.451 1.00 59.91 140 ALA A CA 1
ATOM 1089 C C . ALA A 1 140 ? 5.662 -2.889 -62.929 1.00 59.91 140 ALA A C 1
ATOM 1091 O O . ALA A 1 140 ? 5.322 -3.918 -63.514 1.00 59.91 140 ALA A O 1
ATOM 1092 N N . VAL A 1 141 ? 6.387 -1.951 -63.541 1.00 59.56 141 VAL A N 1
ATOM 1093 C CA . VAL A 1 141 ? 6.986 -2.131 -64.870 1.00 59.56 141 VAL A CA 1
ATOM 1094 C C . VAL A 1 141 ? 8.029 -3.257 -64.780 1.00 59.56 141 VAL A C 1
ATOM 1096 O O . VAL A 1 141 ? 8.901 -3.183 -63.912 1.00 59.56 141 VAL A O 1
ATOM 1099 N N . PRO A 1 142 ? 7.987 -4.297 -65.637 1.00 57.75 142 PRO A N 1
ATOM 1100 C CA . PRO A 1 142 ? 8.925 -5.410 -65.548 1.00 57.75 142 PRO A CA 1
ATOM 1101 C C . PRO A 1 142 ? 10.341 -4.944 -65.902 1.00 57.75 142 PRO A C 1
ATOM 1103 O O . PRO A 1 142 ? 10.703 -4.793 -67.069 1.00 57.75 142 PRO A O 1
ATOM 1106 N N . GLU A 1 143 ? 11.155 -4.717 -64.874 1.00 53.25 143 GLU A N 1
ATOM 1107 C CA . GLU A 1 143 ? 12.575 -4.423 -65.009 1.00 53.25 143 GLU A CA 1
ATOM 1108 C C . GLU A 1 143 ? 13.334 -5.743 -65.219 1.00 53.25 143 GLU A C 1
ATOM 1110 O O . GLU A 1 143 ? 13.399 -6.611 -64.343 1.00 53.25 143 GLU A O 1
ATOM 1115 N N . PHE A 1 144 ? 13.864 -5.933 -66.430 1.00 48.84 144 PHE A N 1
ATOM 1116 C CA . PHE A 1 144 ? 14.584 -7.141 -66.827 1.00 48.84 144 PHE A CA 1
ATOM 1117 C C . PHE A 1 144 ? 15.890 -7.262 -66.029 1.00 48.84 144 PHE A C 1
ATOM 1119 O O . PHE A 1 144 ? 16.896 -6.629 -66.347 1.00 48.84 144 PHE A O 1
ATOM 1126 N N . THR A 1 145 ? 15.881 -8.089 -64.985 1.00 56.62 145 THR A N 1
ATOM 1127 C CA . THR A 1 145 ? 17.069 -8.407 -64.188 1.00 56.62 145 THR A CA 1
ATOM 1128 C C . THR A 1 145 ? 17.690 -9.723 -64.676 1.00 56.62 145 THR A C 1
ATOM 1130 O O . THR A 1 145 ? 17.001 -10.743 -64.738 1.00 56.62 145 THR A O 1
ATOM 1133 N N . PRO A 1 146 ? 18.984 -9.747 -65.052 1.00 52.06 146 PRO A N 1
ATOM 1134 C CA . PRO A 1 146 ? 19.638 -10.973 -65.505 1.00 52.06 146 PRO A CA 1
ATOM 1135 C C . PRO A 1 146 ? 19.751 -11.995 -64.356 1.00 52.06 146 PRO A C 1
ATOM 1137 O O . PRO A 1 146 ? 19.944 -11.602 -63.200 1.00 52.06 146 PRO A O 1
ATOM 1140 N N . PRO A 1 147 ? 19.658 -13.310 -64.640 1.00 51.75 147 PRO A N 1
ATOM 1141 C CA . PRO A 1 147 ? 19.580 -14.334 -63.607 1.00 51.75 147 PRO A CA 1
ATOM 1142 C C . PRO A 1 147 ? 20.894 -14.418 -62.828 1.00 51.75 147 PRO A C 1
ATOM 1144 O O . PRO A 1 147 ? 21.954 -14.742 -63.367 1.00 51.75 147 PRO A O 1
ATOM 1147 N N . ARG A 1 148 ? 20.813 -14.143 -61.526 1.00 53.41 148 ARG A N 1
ATOM 1148 C CA . ARG A 1 148 ? 21.914 -14.363 -60.588 1.00 53.41 148 ARG A CA 1
ATOM 1149 C C . ARG A 1 148 ? 21.997 -15.867 -60.282 1.00 53.41 148 ARG A C 1
ATOM 1151 O O . ARG A 1 148 ? 20.959 -16.468 -60.009 1.00 53.41 148 ARG A O 1
ATOM 1158 N N . PRO A 1 149 ? 23.185 -16.497 -60.315 1.00 51.78 149 PRO A N 1
ATOM 1159 C CA . PRO A 1 149 ? 23.306 -17.929 -60.061 1.00 51.78 149 PRO A CA 1
ATOM 1160 C C . PRO A 1 149 ? 22.830 -18.277 -58.643 1.00 51.78 149 PRO A C 1
ATOM 1162 O O . PRO A 1 149 ? 23.224 -17.633 -57.669 1.00 51.78 149 PRO A O 1
ATOM 1165 N N . ALA A 1 150 ? 21.963 -19.288 -58.542 1.00 53.19 150 ALA A N 1
ATOM 1166 C CA . ALA A 1 150 ? 21.410 -19.763 -57.280 1.00 53.19 150 ALA A CA 1
ATOM 1167 C C . ALA A 1 150 ? 22.504 -20.422 -56.427 1.00 53.19 150 ALA A C 1
ATOM 1169 O O . ALA A 1 150 ? 23.219 -21.313 -56.888 1.00 53.19 150 ALA A O 1
ATOM 1170 N N . LEU A 1 151 ? 22.619 -19.996 -55.169 1.00 56.81 151 LEU A N 1
ATOM 1171 C CA . LEU A 1 151 ? 23.425 -20.709 -54.181 1.00 56.81 151 LEU A CA 1
ATOM 1172 C C . LEU A 1 151 ? 22.772 -22.076 -53.889 1.00 56.81 151 LEU A C 1
ATOM 1174 O O . LEU A 1 151 ? 21.548 -22.136 -53.745 1.00 56.81 151 LEU A O 1
ATOM 1178 N N . PRO A 1 152 ? 23.549 -23.170 -53.795 1.00 59.41 152 PRO A N 1
ATOM 1179 C CA . PRO A 1 152 ? 23.009 -24.499 -53.524 1.00 59.41 152 PRO A CA 1
ATOM 1180 C C . PRO A 1 152 ? 22.365 -24.572 -52.130 1.00 59.41 152 PRO A C 1
ATOM 1182 O O . PRO A 1 152 ? 22.862 -23.988 -51.166 1.00 59.41 152 PRO A O 1
ATOM 1185 N N . ALA A 1 153 ? 21.253 -25.303 -52.026 1.00 61.88 153 ALA A N 1
ATOM 1186 C CA . ALA A 1 153 ? 20.539 -25.512 -50.770 1.00 61.88 153 ALA A CA 1
ATOM 1187 C C . ALA A 1 153 ? 21.380 -26.346 -49.777 1.00 61.88 153 ALA A C 1
ATOM 1189 O O . ALA A 1 153 ? 21.905 -27.397 -50.140 1.00 61.88 153 ALA A O 1
ATOM 1190 N N . ASP A 1 154 ? 21.496 -25.885 -48.523 1.00 62.00 154 ASP A N 1
ATOM 1191 C CA . ASP A 1 154 ? 22.211 -26.596 -47.446 1.00 62.00 154 ASP A CA 1
ATOM 1192 C C . ASP A 1 154 ? 21.478 -27.921 -47.120 1.00 62.00 154 ASP A C 1
ATOM 1194 O O . ASP A 1 154 ? 20.297 -27.885 -46.756 1.00 62.00 154 ASP A O 1
ATOM 1198 N N . PRO A 1 155 ? 22.135 -29.091 -47.236 1.00 58.56 155 PRO 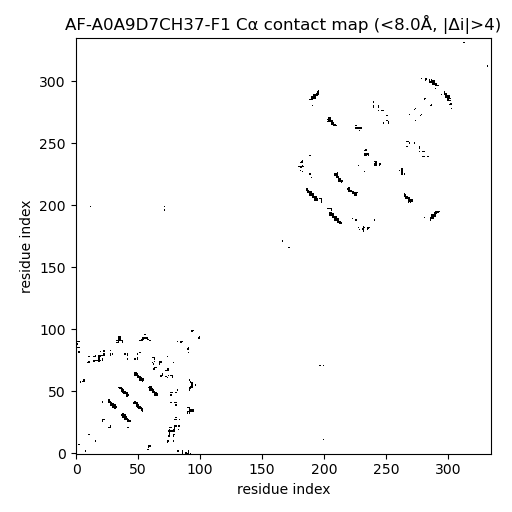A N 1
ATOM 1199 C CA . PRO A 1 155 ? 21.496 -30.411 -47.202 1.00 58.56 155 PRO A CA 1
ATOM 1200 C C . PRO A 1 155 ? 21.137 -30.918 -45.795 1.00 58.56 155 PRO A C 1
ATOM 1202 O O . PRO A 1 155 ? 20.982 -32.121 -45.597 1.00 58.56 155 PRO A O 1
ATOM 1205 N N . ARG A 1 156 ? 21.034 -30.049 -44.785 1.00 74.50 156 ARG A N 1
ATOM 1206 C CA . ARG A 1 156 ? 20.840 -30.462 -43.386 1.00 74.50 156 ARG A CA 1
ATOM 1207 C C . ARG A 1 156 ? 19.454 -30.057 -42.867 1.00 74.50 156 ARG A C 1
ATOM 1209 O O . ARG A 1 156 ? 19.284 -28.919 -42.425 1.00 74.50 156 ARG A O 1
ATOM 1216 N N . PRO A 1 157 ? 18.474 -30.986 -42.839 1.00 69.75 157 PRO A N 1
ATOM 1217 C CA . PRO A 1 157 ? 17.104 -30.717 -42.385 1.00 69.75 157 PRO A CA 1
ATOM 1218 C C . PRO A 1 157 ? 17.037 -30.160 -40.957 1.00 69.75 157 PRO A C 1
ATOM 1220 O O . PRO A 1 157 ? 16.202 -29.313 -40.650 1.00 69.75 157 PRO A O 1
ATOM 1223 N N . TRP A 1 158 ? 17.974 -30.569 -40.097 1.00 72.81 158 TRP A N 1
ATOM 1224 C CA . TRP A 1 158 ? 18.053 -30.113 -38.708 1.00 72.81 158 TRP A CA 1
ATOM 1225 C C . TRP A 1 158 ? 18.404 -28.619 -38.577 1.00 72.81 158 TRP A C 1
ATOM 1227 O O . TRP A 1 158 ? 17.983 -27.971 -37.621 1.00 72.81 158 TRP A O 1
ATOM 1237 N N . VAL A 1 159 ? 19.111 -28.034 -39.555 1.00 72.94 159 VAL A N 1
ATOM 1238 C CA . VAL A 1 159 ? 19.410 -26.590 -39.582 1.00 72.94 159 VAL A CA 1
ATOM 1239 C C . VAL A 1 159 ? 18.154 -25.788 -39.934 1.00 72.94 159 VAL A C 1
ATOM 1241 O O . VAL A 1 159 ? 17.943 -24.707 -39.386 1.00 72.94 159 VAL A O 1
ATOM 1244 N N . GLN A 1 160 ? 17.282 -26.324 -40.795 1.00 68.69 160 GLN A N 1
ATOM 1245 C CA . GLN A 1 160 ? 15.983 -25.712 -41.092 1.00 68.69 160 GLN A CA 1
ATOM 1246 C C . GLN A 1 160 ? 15.030 -25.810 -39.894 1.00 68.69 160 GLN A C 1
ATOM 1248 O O . GLN A 1 160 ? 14.374 -24.826 -39.565 1.00 68.69 160 GLN A O 1
ATOM 1253 N N . GLN A 1 161 ? 15.022 -26.944 -39.185 1.00 72.44 161 GLN A N 1
ATOM 1254 C CA . GLN A 1 161 ? 14.239 -27.122 -37.955 1.00 72.44 161 GLN A CA 1
ATOM 1255 C C . GLN A 1 161 ? 14.699 -26.179 -36.832 1.00 72.44 161 GLN A C 1
ATOM 1257 O O . GLN A 1 161 ? 13.865 -25.550 -36.187 1.00 72.44 161 GLN A O 1
ATOM 1262 N N . LEU A 1 162 ? 16.010 -25.986 -36.644 1.00 70.19 162 LEU A N 1
ATOM 1263 C CA . LEU A 1 162 ? 16.526 -24.999 -35.686 1.00 70.19 162 LEU A CA 1
ATOM 1264 C C . LEU A 1 162 ? 16.188 -23.555 -36.079 1.00 70.19 162 LEU A C 1
ATOM 1266 O O . LEU A 1 162 ? 15.860 -22.754 -35.208 1.00 70.19 162 LEU A O 1
ATOM 1270 N N . ARG A 1 163 ? 16.220 -23.210 -37.373 1.00 71.88 163 ARG A N 1
ATOM 1271 C CA . ARG A 1 163 ? 15.786 -21.881 -37.845 1.00 71.88 163 ARG A CA 1
ATOM 1272 C C . ARG A 1 163 ? 14.281 -21.669 -37.692 1.00 71.88 163 ARG A C 1
ATOM 1274 O O . ARG A 1 163 ? 13.880 -20.552 -37.399 1.00 71.88 163 ARG A O 1
ATOM 1281 N N . ALA A 1 164 ? 13.466 -22.713 -37.837 1.00 70.69 164 ALA A N 1
ATOM 1282 C CA . ALA A 1 164 ? 12.024 -22.655 -37.590 1.00 70.69 164 ALA A CA 1
ATOM 1283 C C . ALA A 1 164 ? 11.687 -22.493 -36.096 1.00 70.69 164 ALA A C 1
ATOM 1285 O O . ALA A 1 164 ? 10.677 -21.885 -35.758 1.00 70.69 164 ALA A O 1
ATOM 1286 N N . LEU A 1 165 ? 12.553 -22.985 -35.202 1.00 66.88 165 LEU A N 1
ATOM 1287 C CA . LEU A 1 165 ? 12.454 -22.770 -33.754 1.00 66.88 165 LEU A CA 1
ATOM 1288 C C . LEU A 1 165 ? 13.051 -21.428 -33.304 1.00 66.88 165 LEU A C 1
ATOM 1290 O O . LEU A 1 165 ? 12.756 -20.971 -32.202 1.00 66.88 165 LEU A O 1
ATOM 1294 N N . ALA A 1 166 ? 13.859 -20.769 -34.139 1.00 63.75 166 ALA A N 1
ATOM 1295 C CA . ALA A 1 166 ? 14.513 -19.508 -33.796 1.00 63.75 166 ALA A CA 1
ATOM 1296 C C . ALA A 1 166 ? 13.543 -18.366 -33.426 1.00 63.75 166 ALA A C 1
ATOM 129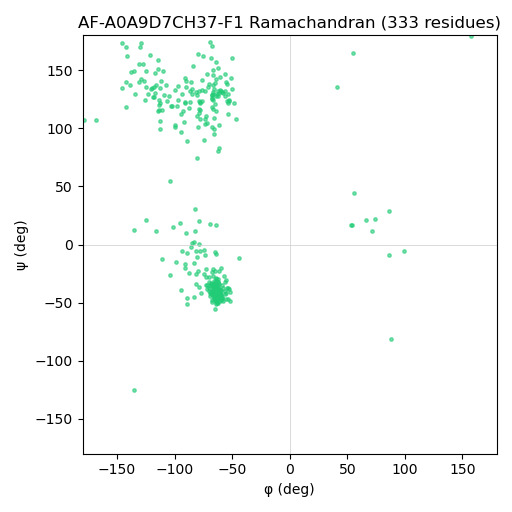8 O O . ALA A 1 166 ? 13.890 -17.628 -32.517 1.00 63.75 166 ALA A O 1
ATOM 1299 N N . PRO A 1 167 ? 12.339 -18.211 -34.015 1.00 56.31 167 PRO A N 1
ATOM 1300 C CA . PRO A 1 167 ? 11.351 -17.219 -33.574 1.00 56.31 167 PRO A CA 1
ATOM 1301 C C . PRO A 1 167 ? 10.670 -17.569 -32.243 1.00 56.31 167 PRO A C 1
ATOM 1303 O O . PRO A 1 167 ? 10.259 -16.670 -31.522 1.00 56.31 167 PRO A O 1
ATOM 1306 N N . ALA A 1 168 ? 10.562 -18.861 -31.909 1.00 53.22 168 ALA A N 1
ATOM 1307 C CA . ALA A 1 168 ? 10.015 -19.334 -30.632 1.00 53.22 168 ALA A CA 1
ATOM 1308 C C . ALA A 1 168 ? 11.056 -19.289 -29.495 1.00 53.22 168 ALA A C 1
ATOM 1310 O O . ALA A 1 168 ? 10.703 -19.184 -28.324 1.00 53.22 168 ALA A O 1
ATOM 1311 N N . LEU A 1 169 ? 12.343 -19.366 -29.848 1.00 54.03 169 LEU A N 1
ATOM 1312 C CA . LEU A 1 169 ? 13.491 -19.178 -28.955 1.00 54.03 169 LEU A CA 1
ATOM 1313 C C . LEU A 1 169 ? 13.974 -17.722 -28.918 1.00 54.03 169 LEU A C 1
ATOM 1315 O O . LEU A 1 169 ? 14.725 -17.340 -28.018 1.00 54.03 169 LEU A O 1
ATOM 1319 N N . ALA A 1 170 ? 13.565 -16.906 -29.890 1.00 51.44 170 ALA A N 1
ATOM 1320 C CA . ALA A 1 170 ? 13.767 -15.474 -29.855 1.00 51.44 170 ALA A CA 1
ATOM 1321 C C . ALA A 1 170 ? 12.895 -14.928 -28.721 1.00 51.44 170 ALA A C 1
ATOM 1323 O O . ALA A 1 170 ? 11.694 -15.202 -28.698 1.00 51.44 170 ALA A O 1
ATOM 1324 N N . PRO A 1 171 ? 13.467 -14.173 -27.766 1.00 45.66 171 PRO A N 1
ATOM 1325 C CA . PRO A 1 171 ? 12.655 -13.478 -26.784 1.00 45.66 171 PRO A CA 1
ATOM 1326 C C . PRO A 1 171 ? 11.633 -12.640 -27.552 1.00 45.66 171 PRO A C 1
ATOM 1328 O O . PRO A 1 171 ? 12.012 -11.854 -28.423 1.00 45.66 171 PRO A O 1
ATOM 1331 N N . GLY A 1 172 ? 10.355 -12.913 -27.278 1.00 39.72 172 GLY A N 1
ATOM 1332 C CA . GLY A 1 172 ? 9.218 -12.383 -28.012 1.00 39.72 172 GLY A CA 1
ATOM 1333 C C . GLY A 1 172 ? 9.275 -10.870 -28.184 1.00 39.72 172 GLY A C 1
ATOM 1334 O O . GLY A 1 172 ? 9.961 -10.147 -27.463 1.00 39.72 172 GLY A O 1
ATOM 1335 N N . VAL A 1 173 ? 8.513 -10.406 -29.163 1.00 41.06 173 VAL A N 1
ATOM 1336 C CA . VAL A 1 173 ? 8.465 -9.047 -29.719 1.00 41.06 173 VAL A CA 1
ATOM 1337 C C . VAL A 1 173 ? 7.999 -7.953 -28.729 1.00 41.06 173 VAL A C 1
ATOM 1339 O O . VAL A 1 173 ? 7.739 -6.830 -29.138 1.00 41.06 173 VAL A O 1
ATOM 1342 N N . ASP A 1 174 ? 8.013 -8.241 -27.424 1.00 44.28 174 ASP A N 1
ATOM 1343 C CA . ASP A 1 174 ? 7.987 -7.291 -26.301 1.00 44.28 174 ASP A CA 1
ATOM 1344 C C . ASP A 1 174 ? 9.404 -6.967 -25.775 1.00 44.28 174 ASP A C 1
ATOM 1346 O O . ASP A 1 174 ? 9.598 -6.442 -24.679 1.00 44.28 174 ASP A O 1
ATOM 1350 N N . ALA A 1 175 ? 10.441 -7.231 -26.574 1.00 41.69 175 ALA A N 1
ATOM 1351 C CA . ALA A 1 175 ? 11.824 -6.830 -26.311 1.00 41.69 175 ALA A CA 1
ATOM 1352 C C . ALA A 1 175 ? 12.063 -5.301 -26.424 1.00 41.69 175 ALA A C 1
ATOM 1354 O O . ALA A 1 175 ? 13.210 -4.855 -26.502 1.00 41.69 175 ALA A O 1
ATOM 1355 N N . GLN A 1 176 ? 11.005 -4.482 -26.373 1.00 41.31 176 GLN A N 1
ATOM 1356 C CA . GLN A 1 176 ? 11.046 -3.016 -26.404 1.00 41.31 176 GLN A CA 1
ATOM 1357 C C . GLN A 1 176 ? 11.338 -2.381 -25.030 1.00 41.31 176 GLN A C 1
ATOM 1359 O O . GLN A 1 176 ? 10.910 -1.272 -24.738 1.00 41.31 176 GLN A O 1
ATOM 1364 N N . LYS A 1 177 ? 12.092 -3.074 -24.181 1.00 40.62 177 LYS A N 1
ATOM 1365 C CA . LYS A 1 177 ? 13.127 -2.527 -23.295 1.00 40.62 177 LYS A CA 1
ATOM 1366 C C . LYS A 1 177 ? 13.701 -3.732 -22.567 1.00 40.62 177 LYS A C 1
ATOM 1368 O O . LYS A 1 177 ? 13.091 -4.253 -21.640 1.00 40.62 177 LYS A O 1
ATOM 1373 N N . ARG A 1 178 ? 14.917 -4.155 -22.913 1.00 43.34 178 ARG A N 1
ATOM 1374 C CA . ARG A 1 178 ? 15.781 -4.733 -21.879 1.00 43.34 178 ARG A CA 1
ATOM 1375 C C . ARG A 1 178 ? 16.001 -3.618 -20.860 1.00 43.34 178 ARG A C 1
ATOM 1377 O O . ARG A 1 178 ? 16.964 -2.864 -20.967 1.00 43.34 178 ARG A O 1
ATOM 1384 N N . GLU A 1 179 ? 15.062 -3.438 -19.934 1.00 49.94 179 GLU A N 1
ATOM 1385 C CA . GLU A 1 179 ? 15.341 -2.736 -18.694 1.00 49.94 179 GLU A CA 1
ATOM 1386 C C . GLU A 1 179 ? 16.548 -3.451 -18.117 1.00 49.94 179 GLU A C 1
ATOM 1388 O O . GLU A 1 179 ? 16.498 -4.647 -17.828 1.00 49.94 179 GLU A O 1
ATOM 1393 N N . SER A 1 180 ? 17.683 -2.755 -18.086 1.00 63.47 180 SER A N 1
ATOM 1394 C CA . SER A 1 180 ? 18.893 -3.328 -17.532 1.00 63.47 180 SER A CA 1
ATOM 1395 C C . SER A 1 180 ? 18.554 -3.830 -16.135 1.00 63.47 180 SER A C 1
ATOM 1397 O O . SER A 1 180 ? 18.107 -3.049 -15.292 1.00 63.47 180 SER A O 1
ATOM 1399 N N . SER A 1 181 ? 18.785 -5.116 -15.879 1.00 75.75 181 SER A N 1
ATOM 1400 C CA . SER A 1 181 ? 18.734 -5.672 -14.526 1.00 75.75 181 SER A CA 1
ATOM 1401 C C . SER A 1 181 ? 19.825 -5.077 -13.632 1.00 75.75 181 SER A C 1
ATOM 1403 O O . SER A 1 181 ? 19.817 -5.305 -12.433 1.00 75.75 181 SER A O 1
ATOM 1405 N N . ALA A 1 182 ? 20.749 -4.300 -14.204 1.00 83.25 182 ALA A N 1
ATOM 1406 C CA . ALA A 1 182 ? 21.753 -3.552 -13.475 1.00 83.25 182 ALA A CA 1
ATOM 1407 C C . ALA A 1 182 ? 21.116 -2.500 -12.557 1.00 83.25 182 ALA A C 1
ATOM 1409 O O . ALA A 1 182 ? 20.268 -1.706 -12.976 1.00 83.25 182 ALA A O 1
ATOM 1410 N N . TYR A 1 183 ? 21.581 -2.475 -11.312 1.00 87.06 183 TYR A N 1
ATOM 1411 C CA . TYR A 1 183 ? 21.214 -1.456 -10.344 1.00 87.06 183 TYR A CA 1
ATOM 1412 C C . TYR A 1 183 ? 21.754 -0.076 -10.778 1.00 87.06 183 TYR A C 1
ATOM 1414 O O . TYR A 1 183 ? 22.919 0.032 -11.173 1.00 87.06 183 TYR A O 1
ATOM 1422 N N . PRO A 1 184 ? 20.943 0.997 -10.721 1.00 86.88 184 PRO A N 1
ATOM 1423 C CA . PRO A 1 184 ? 21.365 2.320 -11.172 1.00 86.88 184 PRO A CA 1
ATOM 1424 C C . PRO A 1 184 ? 22.483 2.900 -10.282 1.00 86.88 184 PRO A C 1
ATOM 1426 O O . PRO A 1 184 ? 22.324 2.959 -9.060 1.00 86.88 184 PRO A O 1
ATOM 1429 N N . PRO A 1 185 ? 23.597 3.389 -10.862 1.00 86.69 185 PRO A N 1
ATOM 1430 C CA . PRO A 1 185 ? 24.719 3.908 -10.085 1.00 86.69 185 PRO A CA 1
ATOM 1431 C C . PRO A 1 185 ? 24.341 5.183 -9.319 1.00 86.69 185 PRO A C 1
ATOM 1433 O O . PRO A 1 185 ? 23.495 5.969 -9.756 1.00 86.69 185 PRO A O 1
ATOM 1436 N N . GLY A 1 186 ? 24.982 5.403 -8.166 1.00 86.62 186 GLY A N 1
ATOM 1437 C CA . GLY A 1 186 ? 24.771 6.599 -7.339 1.00 86.62 186 GLY A CA 1
ATOM 1438 C C . GLY A 1 186 ? 23.371 6.695 -6.722 1.00 86.62 186 GLY A C 1
ATOM 1439 O O . GLY A 1 186 ? 22.916 7.792 -6.388 1.00 86.62 186 GLY A O 1
ATOM 1440 N N . LYS A 1 187 ? 22.659 5.569 -6.606 1.00 90.06 187 LYS A N 1
ATOM 1441 C CA . LYS A 1 187 ? 21.367 5.473 -5.924 1.00 90.06 187 LYS A CA 1
ATOM 1442 C C . LYS A 1 187 ? 21.511 4.651 -4.652 1.00 90.06 187 LYS A C 1
ATOM 1444 O O . LYS A 1 187 ? 22.171 3.618 -4.666 1.00 90.06 187 LYS A O 1
ATOM 1449 N N . ARG A 1 188 ? 20.834 5.059 -3.584 1.00 91.38 188 ARG A N 1
ATOM 1450 C CA . ARG A 1 188 ? 20.697 4.256 -2.361 1.00 91.38 188 ARG A CA 1
ATOM 1451 C C . ARG A 1 188 ? 19.233 4.074 -2.000 1.00 91.38 188 ARG A C 1
ATOM 1453 O O . ARG A 1 188 ? 18.425 4.958 -2.298 1.00 91.38 188 ARG A O 1
ATOM 1460 N N . ILE A 1 189 ? 18.913 2.951 -1.371 1.00 93.38 189 ILE A N 1
ATOM 1461 C CA . ILE A 1 189 ? 17.567 2.635 -0.890 1.00 93.38 189 ILE A CA 1
ATOM 1462 C C . ILE A 1 189 ? 17.431 3.127 0.553 1.00 93.38 189 ILE A C 1
ATOM 1464 O O . ILE A 1 189 ? 18.382 3.084 1.330 1.00 93.38 189 ILE A O 1
ATOM 1468 N N . LEU A 1 190 ? 16.247 3.627 0.886 1.00 93.81 190 LEU A N 1
ATOM 1469 C CA . LEU A 1 190 ? 15.831 3.972 2.237 1.00 93.81 190 LEU A CA 1
ATOM 1470 C C . LEU A 1 190 ? 14.645 3.103 2.643 1.00 93.81 190 LEU A C 1
ATOM 1472 O O . LEU A 1 190 ? 13.794 2.787 1.807 1.00 93.81 190 LEU A O 1
ATOM 1476 N N . TYR A 1 191 ? 14.578 2.798 3.934 1.00 94.56 191 TYR A N 1
ATOM 1477 C CA . TYR A 1 191 ? 13.520 2.003 4.545 1.00 94.56 191 TYR A CA 1
ATOM 1478 C C . TYR A 1 191 ? 12.750 2.900 5.506 1.00 94.56 191 TYR A C 1
ATOM 1480 O O . TYR A 1 191 ? 13.325 3.400 6.465 1.00 94.56 191 TYR A O 1
ATOM 1488 N N . ILE A 1 192 ? 11.479 3.168 5.224 1.00 93.12 192 ILE A N 1
ATOM 1489 C CA . ILE A 1 192 ? 10.668 4.118 5.987 1.00 93.12 192 ILE A CA 1
ATOM 1490 C C . ILE A 1 192 ? 9.568 3.351 6.710 1.00 93.12 192 ILE A C 1
ATOM 1492 O O . ILE A 1 192 ? 8.685 2.788 6.074 1.00 93.12 192 ILE A O 1
ATOM 1496 N N . VAL A 1 193 ? 9.596 3.357 8.037 1.00 92.88 193 VAL A N 1
ATOM 1497 C CA . VAL A 1 193 ? 8.505 2.859 8.874 1.00 92.88 193 VAL A CA 1
ATOM 1498 C C . VAL A 1 193 ? 7.397 3.906 8.913 1.00 92.88 193 VAL A C 1
ATOM 1500 O O . VAL A 1 193 ? 7.600 5.008 9.425 1.00 92.88 193 VAL A O 1
ATOM 1503 N N . ASP A 1 194 ? 6.226 3.570 8.380 1.00 89.00 194 ASP A N 1
ATOM 1504 C CA . ASP A 1 194 ? 5.072 4.467 8.339 1.00 89.00 194 ASP A CA 1
ATOM 1505 C C . ASP A 1 194 ? 4.153 4.213 9.539 1.00 89.00 194 ASP A C 1
ATOM 1507 O O . ASP A 1 194 ? 3.343 3.279 9.542 1.00 89.00 194 ASP A O 1
ATOM 1511 N N . ILE A 1 195 ? 4.308 5.021 10.595 1.00 87.31 195 ILE A N 1
ATOM 1512 C CA . ILE A 1 195 ? 3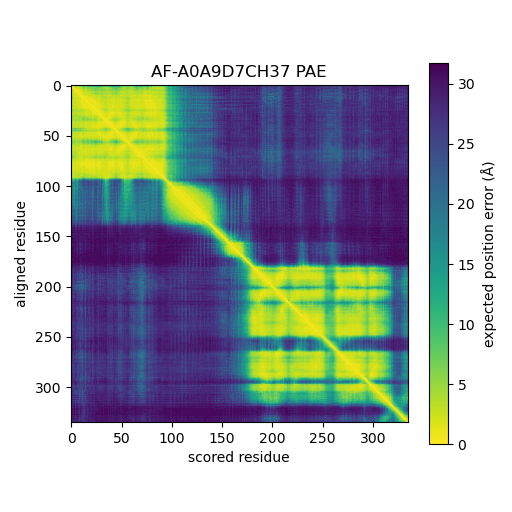.510 4.887 11.819 1.00 87.31 195 ILE A CA 1
ATOM 1513 C C . ILE A 1 195 ? 2.019 5.156 11.545 1.00 87.31 195 ILE A C 1
ATOM 1515 O O . ILE A 1 195 ? 1.210 4.301 11.917 1.00 87.31 195 ILE A O 1
ATOM 1519 N N . PRO A 1 196 ? 1.620 6.271 10.893 1.00 81.88 196 PRO A N 1
ATOM 1520 C CA . PRO A 1 196 ? 0.217 6.521 10.560 1.00 81.88 196 PRO A CA 1
ATOM 1521 C C . PRO A 1 196 ? -0.440 5.346 9.828 1.00 81.88 196 PRO A C 1
ATOM 1523 O O . PRO A 1 196 ? -1.485 4.859 10.259 1.00 81.88 196 PRO A O 1
ATOM 1526 N N . HIS A 1 197 ? 0.214 4.821 8.787 1.00 77.12 197 HIS A N 1
ATOM 1527 C CA . HIS A 1 197 ? -0.339 3.727 7.991 1.00 77.12 197 HIS A CA 1
ATOM 1528 C C . HIS A 1 197 ? -0.406 2.402 8.767 1.00 77.12 197 HIS A C 1
ATOM 1530 O O . HIS A 1 197 ? -1.343 1.618 8.597 1.00 77.12 197 HIS A O 1
ATOM 1536 N N . THR A 1 198 ? 0.568 2.159 9.651 1.00 79.81 198 THR A N 1
ATOM 1537 C CA . THR A 1 198 ? 0.576 0.999 10.558 1.00 79.81 198 THR A CA 1
ATOM 1538 C C . THR A 1 198 ? -0.647 1.010 11.480 1.00 79.81 198 THR A C 1
ATOM 1540 O O . THR A 1 198 ? -1.315 -0.015 11.640 1.00 79.81 198 THR A O 1
ATOM 1543 N N . PHE A 1 199 ? -0.981 2.168 12.059 1.00 74.31 199 PHE A N 1
ATOM 1544 C CA . PHE A 1 199 ? -2.119 2.302 12.976 1.00 74.31 199 PHE A CA 1
ATOM 1545 C C . PHE A 1 199 ? -3.476 2.076 12.307 1.00 74.31 199 PHE A C 1
ATOM 1547 O O . PHE A 1 199 ? -4.399 1.574 12.949 1.00 74.31 199 PHE A O 1
ATOM 1554 N N . GLU A 1 200 ? -3.611 2.445 11.039 1.00 68.88 200 GLU A N 1
ATOM 1555 C CA . GLU A 1 200 ? -4.875 2.336 10.313 1.00 68.88 200 GLU A CA 1
ATOM 1556 C C . GLU A 1 200 ? -5.175 0.917 9.831 1.00 68.88 200 GLU A C 1
ATOM 1558 O O . GLU A 1 200 ? -6.333 0.500 9.849 1.00 68.88 200 GLU A O 1
ATOM 1563 N N . ARG A 1 201 ? -4.144 0.168 9.419 1.00 62.12 201 ARG A N 1
ATOM 1564 C CA . ARG A 1 201 ? -4.298 -1.198 8.900 1.00 62.12 201 ARG A CA 1
ATOM 1565 C C . ARG A 1 201 ? -4.412 -2.247 10.004 1.00 62.12 201 ARG A C 1
ATOM 1567 O O . ARG A 1 201 ? -5.117 -3.224 9.811 1.00 62.12 201 ARG A O 1
ATOM 1574 N N . GLN A 1 202 ? -3.726 -2.070 11.137 1.00 65.88 202 GLN A N 1
ATOM 1575 C CA . GLN A 1 202 ? -3.675 -3.041 12.251 1.00 65.88 202 GLN A CA 1
ATOM 1576 C C . GLN A 1 202 ? -3.259 -4.483 11.859 1.00 65.88 202 GLN A C 1
ATOM 1578 O O . GLN A 1 202 ? -3.446 -5.414 12.637 1.00 65.88 202 GLN A O 1
ATOM 1583 N N . GLU A 1 203 ? -2.669 -4.679 10.676 1.00 69.25 203 GLU A N 1
ATOM 1584 C CA . GLU A 1 203 ? -2.252 -5.989 10.141 1.00 69.25 203 GLU A CA 1
ATOM 1585 C C . GLU A 1 203 ? -0.751 -6.271 10.344 1.00 69.25 203 GLU A C 1
ATOM 1587 O O . GLU A 1 203 ? -0.303 -7.411 10.230 1.00 69.25 203 GLU A O 1
ATOM 1592 N N . GLY A 1 204 ? 0.039 -5.242 10.660 1.00 79.44 204 GLY A N 1
ATOM 1593 C CA . GLY A 1 204 ? 1.487 -5.328 10.840 1.00 79.44 204 GLY A CA 1
ATOM 1594 C C . GLY A 1 204 ? 2.168 -3.975 10.648 1.00 79.44 204 GLY A C 1
ATOM 1595 O O . GLY A 1 204 ? 1.508 -2.974 10.367 1.00 79.44 204 GLY A O 1
ATOM 1596 N N . LEU A 1 205 ? 3.492 -3.946 10.799 1.00 87.00 205 LEU A N 1
ATOM 1597 C CA . LEU A 1 205 ? 4.293 -2.735 10.631 1.00 87.00 205 LEU A CA 1
ATOM 1598 C C . LEU A 1 205 ? 4.464 -2.420 9.142 1.00 87.00 205 LEU A C 1
ATOM 1600 O O . LEU A 1 205 ? 4.977 -3.239 8.384 1.00 87.00 205 LEU A O 1
ATOM 1604 N N . VAL A 1 206 ? 4.061 -1.228 8.718 1.00 87.94 206 VAL A N 1
ATOM 1605 C CA . VAL A 1 206 ? 4.144 -0.816 7.314 1.00 87.94 206 VAL A CA 1
ATOM 1606 C C . VAL A 1 206 ? 5.519 -0.220 7.034 1.00 87.94 206 VAL A C 1
ATOM 1608 O O . VAL A 1 206 ? 5.920 0.763 7.655 1.00 87.94 206 VAL A O 1
ATOM 1611 N N . VAL A 1 207 ? 6.227 -0.802 6.066 1.00 90.19 207 VAL A N 1
ATOM 1612 C CA . VAL A 1 207 ? 7.517 -0.316 5.573 1.00 90.19 207 VAL A CA 1
ATOM 1613 C C . VAL A 1 207 ? 7.379 0.148 4.130 1.00 90.19 207 VAL A C 1
ATOM 1615 O O . VAL A 1 207 ? 7.048 -0.631 3.238 1.00 90.19 207 VAL A O 1
ATOM 1618 N N . GLU A 1 208 ? 7.666 1.421 3.892 1.00 89.56 208 GLU A N 1
ATOM 1619 C CA . GLU A 1 208 ? 7.769 2.031 2.574 1.00 89.56 208 GLU A CA 1
ATOM 1620 C C . GLU A 1 208 ? 9.230 2.100 2.121 1.00 89.56 208 GLU A C 1
ATOM 1622 O O . GLU A 1 208 ? 10.128 2.475 2.874 1.00 89.56 208 GLU A O 1
ATOM 1627 N N . LEU A 1 209 ? 9.472 1.766 0.857 1.00 91.44 209 LEU A N 1
ATOM 1628 C CA . LEU A 1 209 ? 10.765 1.951 0.220 1.00 91.44 209 LEU A CA 1
ATOM 1629 C C . LEU A 1 209 ? 10.838 3.322 -0.444 1.00 91.44 209 LEU A C 1
ATOM 1631 O O . LEU A 1 209 ? 9.952 3.722 -1.205 1.00 91.44 209 LEU A O 1
ATOM 1635 N N . ALA A 1 210 ? 11.965 3.993 -0.245 1.00 90.19 210 ALA A N 1
ATOM 1636 C CA . ALA A 1 210 ? 12.323 5.211 -0.957 1.00 90.19 210 ALA A CA 1
ATOM 1637 C C . ALA A 1 210 ? 13.739 5.103 -1.533 1.00 90.19 210 ALA A C 1
ATOM 1639 O O . ALA A 1 210 ? 14.490 4.169 -1.259 1.00 90.19 210 ALA A O 1
ATOM 1640 N N . MET A 1 211 ? 14.107 6.057 -2.379 1.00 89.62 211 MET A N 1
ATOM 1641 C CA . MET A 1 211 ? 15.422 6.137 -3.000 1.00 89.62 211 MET A CA 1
ATOM 1642 C C . MET A 1 211 ? 16.021 7.522 -2.827 1.00 89.62 211 MET A C 1
ATOM 1644 O O . MET A 1 211 ? 15.344 8.531 -3.008 1.00 89.62 211 MET A O 1
ATOM 1648 N N . GLN A 1 212 ? 17.326 7.580 -2.605 1.00 90.31 212 GLN A N 1
ATOM 1649 C CA . GLN A 1 212 ? 18.096 8.813 -2.706 1.00 90.31 212 GLN A CA 1
ATOM 1650 C C . GLN A 1 212 ? 19.097 8.729 -3.844 1.00 90.31 212 GLN A C 1
ATOM 1652 O O . GLN A 1 212 ? 19.559 7.659 -4.232 1.00 90.31 212 GLN A O 1
ATOM 1657 N N . SER A 1 213 ? 19.394 9.892 -4.413 1.00 88.44 213 SER A N 1
ATOM 1658 C CA . SER A 1 213 ? 20.400 10.041 -5.460 1.00 88.44 213 SER A CA 1
ATOM 1659 C C . SER A 1 213 ? 21.557 10.850 -4.916 1.00 88.44 213 SER A C 1
ATOM 1661 O O . SER A 1 213 ? 21.329 11.880 -4.279 1.00 88.44 213 SER A O 1
ATOM 1663 N N . MET A 1 214 ? 22.771 10.392 -5.184 1.00 89.44 214 MET A N 1
ATOM 1664 C CA . MET A 1 214 ? 23.976 11.146 -4.888 1.00 89.44 214 MET A CA 1
ATOM 1665 C C . MET A 1 214 ? 24.006 12.380 -5.791 1.00 89.44 214 MET A C 1
ATOM 1667 O O . MET A 1 214 ? 23.857 12.280 -7.013 1.00 89.44 214 MET A O 1
ATOM 1671 N N . GLN A 1 215 ? 24.119 13.553 -5.182 1.00 86.81 215 GLN A N 1
ATOM 1672 C CA . GLN A 1 215 ? 24.239 14.811 -5.902 1.00 86.81 215 GLN A CA 1
ATOM 1673 C C . GLN A 1 215 ? 25.677 15.009 -6.386 1.00 86.81 215 GLN A C 1
ATOM 1675 O O . GLN A 1 215 ? 26.614 14.383 -5.891 1.00 86.81 215 GLN A O 1
ATOM 1680 N N . LYS A 1 216 ? 25.872 15.937 -7.330 1.00 80.19 216 LYS A N 1
ATOM 1681 C CA . LYS A 1 216 ? 27.214 16.327 -7.798 1.00 80.19 216 LYS A CA 1
ATOM 1682 C C . LYS A 1 216 ? 28.083 16.925 -6.680 1.00 80.19 216 LYS A C 1
ATOM 1684 O O . LYS A 1 216 ? 29.299 16.877 -6.790 1.00 80.19 216 LYS A O 1
ATOM 1689 N N . SER A 1 217 ? 27.463 17.458 -5.623 1.00 76.19 217 SER A N 1
ATOM 1690 C CA . SER A 1 217 ? 28.130 17.958 -4.413 1.00 76.19 217 SER A CA 1
ATOM 1691 C C . SER A 1 217 ? 28.672 16.850 -3.501 1.00 76.19 217 SER A C 1
ATOM 1693 O O . SER A 1 217 ? 29.375 17.155 -2.547 1.00 76.19 217 SER A O 1
ATOM 1695 N N . GLY A 1 218 ? 28.347 15.578 -3.764 1.00 80.00 218 GLY A N 1
ATOM 1696 C CA . GLY A 1 218 ? 28.687 14.446 -2.895 1.00 80.00 218 GLY A CA 1
ATOM 1697 C C . GLY A 1 218 ? 27.673 14.184 -1.777 1.00 80.00 218 GLY A C 1
ATOM 1698 O O . GLY A 1 218 ? 27.732 13.137 -1.138 1.00 80.00 218 GLY A O 1
ATOM 1699 N N . GLU A 1 219 ? 26.702 15.076 -1.574 1.00 85.31 219 GLU A N 1
ATOM 1700 C CA . GLU A 1 219 ? 25.622 14.888 -0.603 1.00 85.31 219 GLU A CA 1
ATOM 1701 C C . GLU A 1 219 ? 24.469 14.056 -1.176 1.00 85.31 219 GLU A C 1
ATOM 1703 O O . GLU A 1 219 ? 24.205 14.034 -2.384 1.00 85.31 219 GLU A O 1
ATOM 1708 N N . TRP A 1 220 ? 23.728 13.382 -0.300 1.00 85.69 220 TRP A N 1
ATOM 1709 C CA . TRP A 1 220 ? 22.525 12.652 -0.687 1.00 85.69 220 TRP A CA 1
ATOM 1710 C C . TRP A 1 220 ? 21.338 13.605 -0.816 1.00 85.69 220 TRP A C 1
ATOM 1712 O O . TRP A 1 220 ? 21.055 14.390 0.081 1.00 85.69 220 TRP A O 1
ATOM 1722 N N . GLY A 1 221 ? 20.634 13.549 -1.948 1.00 82.94 221 GLY A N 1
ATOM 1723 C CA . GLY A 1 221 ? 19.409 14.326 -2.153 1.00 82.94 221 GLY A CA 1
ATOM 1724 C C . GLY A 1 221 ? 18.241 13.854 -1.289 1.00 82.94 221 GLY A C 1
ATOM 1725 O O . GLY A 1 221 ? 18.309 12.819 -0.632 1.00 82.94 221 GLY A O 1
ATOM 1726 N N . VAL A 1 222 ? 17.134 14.593 -1.335 1.00 84.38 222 VAL A N 1
ATOM 1727 C CA . VAL A 1 222 ? 15.898 14.231 -0.627 1.00 84.38 222 VAL A CA 1
ATOM 1728 C C . VAL A 1 222 ? 15.389 12.834 -1.023 1.00 84.38 222 VAL A C 1
ATOM 1730 O O . VAL A 1 222 ? 15.567 12.430 -2.183 1.00 84.38 222 VAL A O 1
ATOM 1733 N N . PRO A 1 223 ? 14.759 12.088 -0.095 1.00 85.44 223 PRO A N 1
ATOM 1734 C CA . PRO A 1 223 ? 14.082 10.835 -0.410 1.00 85.44 223 PRO A CA 1
ATOM 1735 C C . PRO A 1 223 ? 13.071 11.024 -1.543 1.00 85.44 223 PRO A C 1
ATOM 1737 O O . PRO A 1 223 ? 12.248 11.936 -1.530 1.00 85.44 223 PRO A O 1
ATOM 1740 N N . ARG A 1 224 ? 13.149 10.165 -2.555 1.00 84.62 224 ARG A N 1
ATOM 1741 C CA . ARG A 1 224 ? 12.226 10.111 -3.689 1.00 84.62 224 ARG A CA 1
ATOM 1742 C C . ARG A 1 224 ? 11.578 8.739 -3.764 1.00 84.62 224 ARG A C 1
ATOM 1744 O O . ARG A 1 224 ? 12.080 7.761 -3.223 1.00 84.62 224 ARG A O 1
ATOM 1751 N N . GLN A 1 225 ? 10.481 8.673 -4.504 1.00 80.00 225 GLN A N 1
ATOM 1752 C CA . GLN A 1 225 ? 9.735 7.446 -4.760 1.00 80.00 225 GLN A CA 1
ATOM 1753 C C . GLN A 1 225 ? 10.634 6.297 -5.252 1.00 80.00 225 GLN A C 1
ATOM 1755 O O . GLN A 1 225 ? 11.433 6.478 -6.177 1.00 80.00 225 GLN A O 1
ATOM 1760 N N . PHE A 1 226 ? 10.450 5.104 -4.681 1.00 85.06 226 PHE A N 1
ATOM 1761 C CA . PHE A 1 226 ? 11.110 3.880 -5.132 1.00 85.06 226 PHE A CA 1
ATOM 1762 C C . PHE A 1 226 ? 10.613 3.444 -6.516 1.00 85.06 226 PHE A C 1
ATOM 1764 O O . PHE A 1 226 ? 9.406 3.354 -6.769 1.00 85.06 226 PHE A O 1
ATOM 1771 N N . ARG A 1 227 ? 11.556 3.200 -7.433 1.00 81.44 227 ARG A N 1
ATOM 1772 C CA . ARG A 1 227 ? 11.282 2.880 -8.846 1.00 81.44 227 ARG A CA 1
ATOM 1773 C C . ARG A 1 227 ? 12.114 1.717 -9.396 1.00 81.44 227 ARG A C 1
ATOM 1775 O O . ARG A 1 227 ? 12.158 1.544 -10.608 1.00 81.44 227 ARG A O 1
ATOM 1782 N N . LEU A 1 228 ? 12.786 0.945 -8.541 1.00 82.19 228 LEU A N 1
ATOM 1783 C CA . LEU A 1 228 ? 13.552 -0.215 -9.001 1.00 82.19 228 LEU A CA 1
ATOM 1784 C C . LEU A 1 228 ? 12.616 -1.377 -9.337 1.00 82.19 228 LEU A C 1
ATOM 1786 O O . LEU A 1 228 ? 11.646 -1.634 -8.620 1.00 82.19 228 LEU A O 1
ATOM 1790 N N . THR A 1 229 ? 12.935 -2.105 -10.404 1.00 81.12 229 THR A N 1
ATOM 1791 C CA . THR A 1 229 ? 12.313 -3.403 -10.679 1.00 81.12 229 THR A CA 1
ATOM 1792 C C . THR A 1 229 ? 12.885 -4.481 -9.759 1.00 81.12 229 THR A C 1
ATOM 1794 O O . THR A 1 229 ? 13.968 -4.323 -9.191 1.00 81.12 229 THR A O 1
ATOM 1797 N N . ARG A 1 230 ? 12.187 -5.617 -9.616 1.00 81.44 230 ARG A N 1
ATOM 1798 C CA . ARG A 1 230 ? 12.671 -6.744 -8.798 1.00 81.44 230 ARG A CA 1
ATOM 1799 C C . ARG A 1 230 ? 14.085 -7.207 -9.203 1.00 81.44 230 ARG A C 1
ATOM 1801 O O . ARG A 1 230 ? 14.916 -7.326 -8.305 1.00 81.44 230 ARG A O 1
ATOM 1808 N N . PRO A 1 231 ? 14.413 -7.409 -10.498 1.00 80.69 231 PRO A N 1
ATOM 1809 C CA . PRO A 1 231 ? 15.779 -7.743 -10.905 1.00 80.69 231 PRO A CA 1
ATOM 1810 C C . PRO A 1 231 ? 16.810 -6.676 -10.519 1.00 80.69 231 PRO A C 1
ATOM 1812 O O . PRO A 1 231 ? 17.890 -7.029 -10.063 1.00 80.69 231 PRO A O 1
ATOM 1815 N N . GLN A 1 232 ? 16.474 -5.387 -10.650 1.00 86.62 232 GLN A N 1
ATOM 1816 C CA . GLN A 1 232 ? 17.375 -4.289 -10.283 1.00 86.62 232 GLN A CA 1
ATOM 1817 C C . GLN A 1 232 ? 17.639 -4.235 -8.783 1.00 86.62 232 GLN A C 1
ATOM 1819 O O . GLN A 1 232 ? 18.780 -4.060 -8.373 1.00 86.62 232 GLN A O 1
ATOM 1824 N N . TRP A 1 233 ? 16.604 -4.406 -7.962 1.00 88.00 233 TRP A N 1
ATOM 1825 C CA . TRP A 1 233 ? 16.746 -4.412 -6.508 1.00 88.00 233 TRP A CA 1
ATOM 1826 C C . TRP A 1 233 ? 17.611 -5.588 -6.033 1.00 88.00 233 TRP A C 1
ATOM 1828 O O . TRP A 1 233 ? 18.541 -5.391 -5.253 1.00 88.00 233 TRP A O 1
ATOM 1838 N N . LEU A 1 234 ? 17.389 -6.785 -6.589 1.00 88.44 234 LEU A N 1
ATOM 1839 C CA . LEU A 1 234 ? 18.210 -7.971 -6.313 1.00 88.44 234 LEU A CA 1
ATOM 1840 C C . LEU A 1 234 ? 19.653 -7.844 -6.834 1.00 88.44 234 LEU A C 1
ATOM 1842 O O . LEU A 1 234 ? 20.547 -8.520 -6.331 1.00 88.44 234 LEU A O 1
ATOM 1846 N N 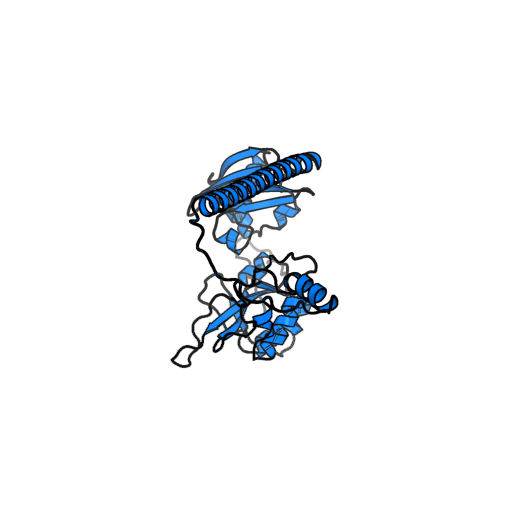. ALA A 1 235 ? 19.896 -6.957 -7.800 1.00 90.31 235 ALA A N 1
ATOM 1847 C CA . ALA A 1 235 ? 21.224 -6.622 -8.305 1.00 90.31 235 ALA A CA 1
ATOM 1848 C C . ALA A 1 235 ? 21.895 -5.451 -7.560 1.00 90.31 235 ALA A C 1
ATOM 1850 O O . ALA A 1 235 ? 22.918 -4.951 -8.035 1.00 90.31 235 ALA A O 1
ATOM 1851 N N . SER A 1 236 ? 21.345 -4.987 -6.425 1.00 91.38 236 SER A N 1
ATOM 1852 C CA . SER A 1 236 ? 21.971 -3.922 -5.625 1.00 91.38 236 SER A CA 1
ATOM 1853 C C . SER A 1 236 ? 23.417 -4.282 -5.269 1.00 91.38 236 SER A C 1
ATOM 1855 O O . SER A 1 236 ? 23.672 -5.435 -4.916 1.00 91.38 236 SER A O 1
ATOM 1857 N N . PRO A 1 237 ? 24.378 -3.341 -5.341 1.00 90.62 237 PRO A N 1
ATOM 1858 C CA . PRO A 1 237 ? 25.765 -3.604 -4.964 1.00 90.62 237 PRO A CA 1
ATOM 1859 C C . PRO A 1 237 ? 25.926 -3.907 -3.466 1.00 90.62 237 PRO A C 1
ATOM 1861 O O . PRO A 1 237 ? 26.775 -4.725 -3.100 1.00 90.62 237 PRO A O 1
ATOM 1864 N N . GLU A 1 238 ? 25.093 -3.322 -2.603 1.00 90.81 238 GLU A N 1
ATOM 1865 C CA . GLU A 1 238 ? 25.162 -3.536 -1.156 1.00 90.81 238 GLU A CA 1
ATOM 1866 C C . GLU A 1 238 ? 24.470 -4.842 -0.742 1.00 90.81 238 GLU A C 1
ATOM 1868 O O . GLU A 1 238 ? 23.331 -5.112 -1.124 1.00 90.81 238 GLU A O 1
ATOM 1873 N N . LEU A 1 239 ? 25.156 -5.660 0.067 1.00 91.44 239 LEU A N 1
ATOM 1874 C CA . LEU A 1 239 ? 24.634 -6.954 0.527 1.00 91.44 239 LEU A CA 1
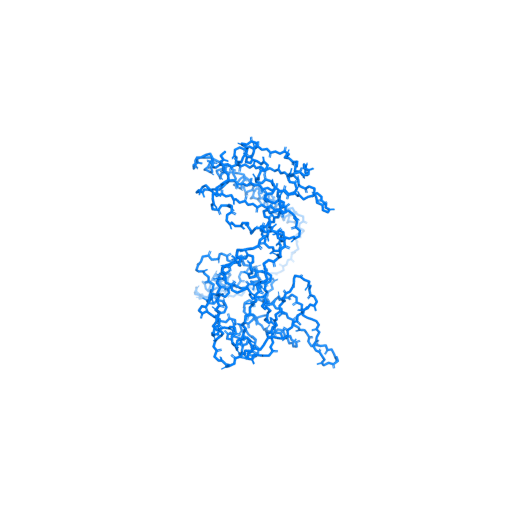ATOM 1875 C C . LEU A 1 239 ? 23.331 -6.798 1.318 1.00 91.44 239 LEU A C 1
ATOM 1877 O O . LEU A 1 239 ? 22.380 -7.531 1.063 1.00 91.44 239 LEU A O 1
ATOM 1881 N N . VAL A 1 240 ? 23.281 -5.801 2.202 1.00 92.62 240 VAL A N 1
ATOM 1882 C CA . VAL A 1 240 ? 22.117 -5.515 3.047 1.00 92.62 240 VAL A CA 1
ATOM 1883 C C . VAL A 1 240 ? 20.854 -5.244 2.225 1.00 92.62 240 VAL A C 1
ATOM 1885 O O . VAL A 1 240 ? 19.779 -5.722 2.572 1.00 92.62 240 VAL A O 1
ATOM 1888 N N . ASP A 1 241 ? 20.977 -4.567 1.079 1.00 92.75 241 ASP A N 1
ATOM 1889 C CA . ASP A 1 241 ? 19.834 -4.291 0.203 1.00 92.75 241 ASP A CA 1
ATOM 1890 C C . ASP A 1 241 ? 19.315 -5.554 -0.477 1.00 92.75 241 ASP A C 1
ATOM 1892 O O . ASP A 1 241 ? 18.103 -5.716 -0.626 1.00 92.75 241 ASP A O 1
ATOM 1896 N N . ARG A 1 242 ? 20.218 -6.460 -0.870 1.00 92.75 242 ARG A N 1
ATOM 1897 C CA . ARG A 1 242 ? 19.841 -7.748 -1.462 1.00 92.75 242 ARG A CA 1
ATOM 1898 C C . ARG A 1 242 ? 19.164 -8.649 -0.435 1.00 92.75 242 ARG A C 1
ATOM 1900 O O . ARG A 1 242 ? 18.157 -9.276 -0.745 1.00 92.75 242 ARG A O 1
ATOM 1907 N N . GLU A 1 243 ? 19.685 -8.700 0.787 1.00 92.25 243 GLU A N 1
ATOM 1908 C CA . GLU A 1 243 ? 19.097 -9.491 1.872 1.00 92.25 243 GLU A CA 1
ATOM 1909 C C . GLU A 1 243 ? 17.709 -8.979 2.251 1.00 92.25 243 GLU A C 1
ATOM 1911 O O . GLU A 1 243 ? 16.764 -9.764 2.292 1.00 92.25 243 GLU A O 1
ATOM 1916 N N . ILE A 1 244 ? 17.557 -7.666 2.452 1.00 92.25 244 ILE A N 1
ATOM 1917 C CA . ILE A 1 244 ? 16.254 -7.063 2.750 1.00 92.25 244 ILE A CA 1
ATOM 1918 C C . ILE A 1 244 ? 15.277 -7.299 1.591 1.00 92.25 244 ILE A C 1
ATOM 1920 O O . ILE A 1 244 ? 14.118 -7.628 1.839 1.00 92.25 244 ILE A O 1
ATOM 1924 N N . ALA A 1 245 ? 15.732 -7.218 0.334 1.00 90.06 245 ALA A N 1
ATOM 1925 C CA . ALA A 1 245 ? 14.906 -7.575 -0.819 1.00 90.06 245 ALA A CA 1
ATOM 1926 C C . ALA A 1 245 ? 14.399 -9.019 -0.731 1.00 90.06 245 ALA A C 1
ATOM 1928 O O . ALA A 1 245 ? 13.206 -9.261 -0.898 1.00 90.06 245 ALA A O 1
ATOM 1929 N N . HIS A 1 246 ? 15.278 -9.982 -0.447 1.00 88.56 246 HIS A N 1
ATOM 1930 C CA . HIS A 1 246 ? 14.887 -11.384 -0.305 1.00 88.56 246 HIS A CA 1
ATOM 1931 C C . HIS A 1 246 ? 13.893 -11.602 0.841 1.00 88.56 246 HIS A C 1
ATOM 1933 O O . HIS A 1 246 ? 12.899 -12.300 0.638 1.00 88.56 246 HIS A O 1
ATOM 1939 N N . LEU A 1 247 ? 14.120 -10.975 1.999 1.00 89.31 247 LEU A N 1
ATOM 1940 C CA . LEU A 1 247 ? 13.223 -11.064 3.153 1.00 89.31 247 LEU A CA 1
ATOM 1941 C C . LEU A 1 247 ? 11.840 -10.488 2.829 1.00 89.31 247 LEU A C 1
ATOM 1943 O O . LEU A 1 247 ? 10.833 -11.165 3.012 1.00 89.31 247 LEU A O 1
ATOM 1947 N N . LEU A 1 248 ? 11.778 -9.279 2.269 1.00 87.12 248 LEU A N 1
ATOM 1948 C CA . LEU A 1 248 ? 10.517 -8.603 1.959 1.00 87.12 248 LEU A CA 1
ATOM 1949 C C . LEU A 1 248 ? 9.720 -9.286 0.847 1.00 87.12 248 LEU A C 1
ATOM 1951 O O . LEU A 1 248 ? 8.495 -9.387 0.934 1.00 87.12 248 LEU A O 1
ATOM 1955 N N . LEU A 1 249 ? 10.406 -9.760 -0.195 1.00 82.75 249 LEU A N 1
ATOM 1956 C CA . LEU A 1 249 ? 9.778 -10.451 -1.320 1.00 82.75 249 LEU A CA 1
ATOM 1957 C C . LEU A 1 249 ? 9.341 -11.878 -0.961 1.00 82.75 249 LEU A C 1
ATOM 1959 O O . LEU A 1 249 ? 8.446 -12.401 -1.621 1.00 82.75 249 LEU A O 1
ATOM 1963 N N . GLY A 1 250 ? 9.980 -12.505 0.032 1.00 72.69 250 GLY A N 1
ATOM 1964 C CA . GLY A 1 250 ? 9.618 -13.827 0.551 1.00 72.69 250 GLY A CA 1
ATOM 1965 C C . GLY A 1 250 ? 8.557 -13.791 1.655 1.00 72.69 250 GLY A C 1
ATOM 1966 O O . GLY A 1 250 ? 7.830 -14.762 1.818 1.00 72.69 250 GLY A O 1
ATOM 1967 N N . ALA A 1 251 ? 8.436 -12.674 2.380 1.00 66.50 251 ALA A N 1
ATOM 1968 C CA . ALA A 1 251 ? 7.470 -12.488 3.465 1.00 66.50 251 ALA A CA 1
ATOM 1969 C C . ALA A 1 251 ? 6.064 -12.061 2.996 1.00 66.50 251 ALA A C 1
ATOM 1971 O O . ALA A 1 251 ? 5.192 -11.816 3.829 1.00 66.50 251 ALA A O 1
ATOM 1972 N N . GLN A 1 252 ? 5.827 -11.939 1.684 1.00 62.03 252 GLN A N 1
ATOM 1973 C CA . GLN A 1 252 ? 4.500 -11.606 1.162 1.00 62.03 252 GLN A CA 1
ATOM 1974 C C . GLN A 1 252 ? 3.525 -12.779 1.347 1.00 62.03 252 GLN A C 1
ATOM 1976 O O . GLN A 1 252 ? 3.907 -13.921 1.082 1.00 62.03 252 GLN A O 1
ATOM 1981 N N . PRO A 1 253 ? 2.265 -12.527 1.748 1.00 46.34 253 PRO A N 1
ATOM 1982 C CA . PRO A 1 253 ? 1.255 -13.572 1.795 1.00 46.34 253 PRO A CA 1
ATOM 1983 C C . PRO A 1 253 ? 1.049 -14.165 0.395 1.00 46.34 253 PRO A C 1
ATOM 1985 O O . PRO A 1 253 ? 0.893 -13.451 -0.596 1.00 46.34 253 PRO A O 1
ATOM 1988 N N . GLU A 1 254 ? 1.030 -15.492 0.359 1.00 36.31 254 GLU A N 1
ATOM 1989 C CA . GLU A 1 254 ? 0.911 -16.430 -0.768 1.00 36.31 254 GLU A CA 1
ATOM 1990 C C . GLU A 1 254 ? -0.153 -16.113 -1.845 1.00 36.31 254 GLU A C 1
ATOM 1992 O O . GLU A 1 254 ? -0.098 -16.685 -2.932 1.00 36.31 254 GLU A O 1
ATOM 1997 N N . PHE A 1 255 ? -1.069 -15.164 -1.614 1.00 33.50 255 PHE A N 1
ATOM 1998 C CA . PHE A 1 255 ? -2.168 -14.821 -2.530 1.00 33.50 255 PHE A CA 1
ATOM 1999 C C . PHE A 1 255 ? -2.251 -13.337 -2.941 1.00 33.50 255 PHE A C 1
ATOM 2001 O O . PHE A 1 255 ? -3.297 -12.873 -3.394 1.00 33.50 255 PHE A O 1
ATOM 2008 N N . GLY A 1 256 ? -1.161 -12.572 -2.834 1.00 42.16 256 GLY A N 1
ATOM 2009 C CA . GLY A 1 256 ? -1.080 -11.235 -3.435 1.00 42.16 256 GLY A CA 1
ATOM 2010 C C . GLY A 1 256 ? -0.782 -11.301 -4.938 1.00 42.16 256 GLY A C 1
ATOM 2011 O O . GLY A 1 256 ? 0.368 -11.483 -5.333 1.00 42.16 256 GLY A O 1
ATOM 2012 N N . HIS A 1 257 ? -1.786 -11.142 -5.807 1.00 35.78 257 HIS A N 1
ATOM 2013 C CA . HIS A 1 257 ? -1.543 -11.021 -7.250 1.00 35.78 257 HIS A CA 1
ATOM 2014 C C . HIS A 1 257 ? -0.774 -9.728 -7.569 1.00 35.78 257 HIS A C 1
ATOM 2016 O O . HIS A 1 257 ? -1.320 -8.627 -7.514 1.00 35.78 257 HIS A O 1
ATOM 2022 N N . HIS A 1 258 ? 0.499 -9.859 -7.945 1.00 40.12 258 HIS A N 1
ATOM 2023 C CA . HIS A 1 258 ? 1.256 -8.767 -8.550 1.00 40.12 258 HIS A CA 1
ATOM 2024 C C . HIS A 1 258 ? 0.876 -8.618 -10.025 1.00 40.12 258 HIS A C 1
ATOM 2026 O O . HIS A 1 258 ? 1.070 -9.537 -10.820 1.00 40.12 258 HIS A O 1
ATOM 2032 N N . LEU A 1 259 ? 0.406 -7.429 -10.408 1.00 33.28 259 LEU A N 1
ATOM 2033 C CA . LEU A 1 259 ? 0.419 -7.006 -11.807 1.00 33.28 259 LEU A CA 1
ATOM 2034 C C . LEU A 1 259 ? 1.884 -6.913 -12.283 1.00 33.28 259 LEU A C 1
ATOM 2036 O O . LEU A 1 259 ? 2.693 -6.260 -11.607 1.00 33.28 259 LEU A O 1
ATOM 2040 N N . PRO A 1 260 ? 2.252 -7.526 -13.423 1.00 30.98 260 PRO A N 1
ATOM 2041 C CA . PRO A 1 260 ? 3.574 -7.358 -14.017 1.00 30.98 260 PRO A CA 1
ATOM 2042 C C . PRO A 1 260 ? 3.877 -5.866 -14.225 1.00 30.98 260 PRO A C 1
ATOM 2044 O O . PRO A 1 260 ? 3.099 -5.154 -14.853 1.00 30.98 260 PRO A O 1
ATOM 2047 N N . GLY A 1 261 ? 4.985 -5.379 -13.657 1.00 37.28 261 GLY A N 1
ATOM 2048 C CA . GLY A 1 261 ? 5.391 -3.965 -13.726 1.00 37.28 261 GLY A CA 1
ATOM 2049 C C . GLY A 1 261 ? 5.055 -3.114 -12.493 1.00 37.28 261 GLY A C 1
ATOM 2050 O O . GLY A 1 261 ? 5.510 -1.973 -12.403 1.00 37.28 261 GLY A O 1
ATOM 2051 N N . SER A 1 262 ? 4.330 -3.649 -11.502 1.00 38.06 262 SER A N 1
ATOM 2052 C CA . SER A 1 262 ? 4.134 -2.957 -10.223 1.00 38.06 262 SER A CA 1
ATOM 2053 C C . SER A 1 262 ? 5.375 -3.110 -9.339 1.00 38.06 262 SER A C 1
ATOM 2055 O O . SER A 1 262 ? 5.719 -4.206 -8.899 1.00 38.06 262 SER A O 1
ATOM 2057 N N . SER A 1 263 ? 6.073 -2.002 -9.078 1.00 49.06 263 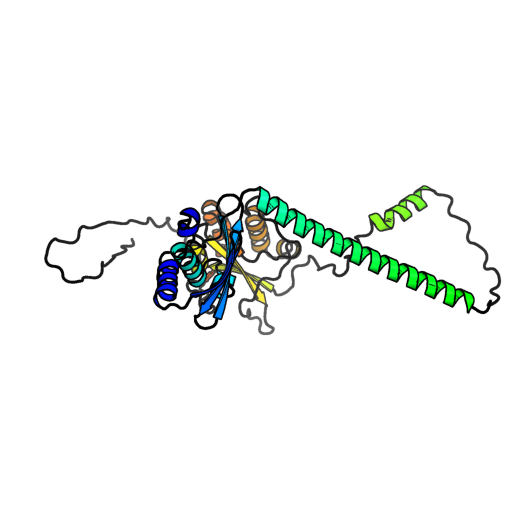SER A N 1
ATOM 2058 C CA . SER A 1 263 ? 7.057 -1.951 -7.992 1.00 49.06 263 SER A CA 1
ATOM 2059 C C . SER A 1 263 ? 6.268 -1.951 -6.690 1.00 49.06 263 SER A C 1
ATOM 2061 O O . SER A 1 263 ? 5.650 -0.949 -6.350 1.00 49.06 263 SER A O 1
ATOM 2063 N N . THR A 1 264 ? 6.227 -3.071 -5.973 1.00 60.97 264 THR A N 1
ATOM 2064 C CA . THR A 1 264 ? 5.669 -3.114 -4.616 1.00 60.97 264 THR A CA 1
ATOM 2065 C C . THR A 1 264 ? 6.510 -2.174 -3.756 1.00 60.97 264 THR A C 1
ATOM 2067 O O . THR A 1 264 ? 7.662 -2.472 -3.457 1.00 60.97 264 THR A O 1
ATOM 2070 N N . ARG A 1 265 ? 5.992 -0.976 -3.465 1.00 73.81 265 ARG A N 1
ATOM 2071 C CA . ARG A 1 265 ? 6.730 0.069 -2.726 1.00 73.81 265 ARG A CA 1
ATOM 2072 C C . ARG A 1 265 ? 6.515 -0.015 -1.224 1.00 73.81 265 ARG A C 1
ATOM 2074 O O . ARG A 1 265 ? 7.300 0.556 -0.480 1.00 73.81 265 ARG A O 1
ATOM 2081 N N . ARG A 1 266 ? 5.437 -0.671 -0.798 1.00 82.06 266 ARG A N 1
ATOM 2082 C CA . ARG A 1 266 ? 5.028 -0.793 0.598 1.00 82.06 266 ARG A CA 1
ATOM 2083 C C . ARG A 1 266 ? 4.870 -2.258 0.948 1.00 82.06 266 ARG A C 1
ATOM 2085 O O . ARG A 1 266 ? 4.291 -3.017 0.174 1.00 82.06 266 ARG A O 1
ATOM 2092 N N . PHE A 1 267 ? 5.390 -2.620 2.106 1.00 84.56 267 PHE A N 1
ATOM 2093 C CA . PHE A 1 267 ? 5.410 -3.971 2.633 1.00 84.56 267 PHE A CA 1
ATOM 2094 C C . PHE A 1 267 ? 4.807 -3.949 4.030 1.00 84.56 267 PHE A C 1
ATOM 2096 O O . PHE A 1 267 ? 5.054 -3.019 4.794 1.00 84.56 267 PHE A O 1
ATOM 2103 N N . ILE A 1 268 ? 4.025 -4.971 4.364 1.00 84.94 268 ILE A N 1
ATOM 2104 C CA . ILE A 1 268 ? 3.542 -5.187 5.726 1.00 84.94 268 ILE A CA 1
ATOM 2105 C C . ILE A 1 268 ? 4.461 -6.227 6.361 1.00 84.94 268 ILE A C 1
ATOM 2107 O O . ILE A 1 268 ? 4.576 -7.346 5.862 1.00 84.94 268 ILE A O 1
ATOM 2111 N N . LEU A 1 269 ? 5.138 -5.848 7.439 1.00 87.12 269 LEU A N 1
ATOM 2112 C CA . LEU A 1 269 ? 5.929 -6.747 8.265 1.00 87.12 269 LEU A CA 1
ATOM 2113 C C . LEU A 1 269 ? 5.056 -7.302 9.389 1.00 87.12 269 LEU A C 1
ATOM 2115 O O . LEU A 1 269 ? 4.520 -6.554 10.210 1.00 87.12 269 LEU A O 1
ATOM 2119 N N . SER A 1 270 ? 4.939 -8.627 9.447 1.00 84.81 270 SER A N 1
ATOM 2120 C CA . SER A 1 270 ? 4.342 -9.306 10.596 1.00 84.81 270 SER A CA 1
ATOM 2121 C C . SER A 1 270 ? 5.244 -9.170 11.826 1.00 84.81 270 SER A C 1
ATOM 2123 O O . SER A 1 270 ? 6.448 -8.943 11.703 1.00 84.81 270 SER A O 1
ATOM 2125 N N . ALA A 1 271 ? 4.684 -9.372 13.022 1.00 82.81 271 ALA A N 1
ATOM 2126 C CA . ALA A 1 271 ? 5.443 -9.301 14.273 1.00 82.81 271 ALA A CA 1
ATOM 2127 C C . ALA A 1 271 ? 6.689 -10.213 14.275 1.00 82.81 271 ALA A C 1
ATOM 2129 O O . ALA A 1 271 ? 7.750 -9.809 14.738 1.00 82.81 271 ALA A O 1
ATOM 2130 N N . ALA A 1 272 ? 6.588 -11.406 13.678 1.00 85.00 272 ALA A N 1
ATOM 2131 C CA . ALA A 1 272 ? 7.695 -12.360 13.577 1.00 85.00 272 ALA A CA 1
ATOM 2132 C C . ALA A 1 272 ? 8.844 -11.883 12.665 1.00 85.00 272 ALA A C 1
ATOM 2134 O O . ALA A 1 272 ? 9.980 -12.326 12.815 1.00 85.00 272 ALA A O 1
ATOM 2135 N N . ALA A 1 273 ? 8.565 -10.984 11.717 1.00 86.38 273 ALA A N 1
ATOM 2136 C CA . ALA A 1 273 ? 9.565 -10.440 10.803 1.00 86.38 273 ALA A CA 1
ATOM 2137 C C . ALA A 1 273 ? 10.259 -9.181 11.350 1.00 86.38 273 ALA A C 1
ATOM 2139 O O . ALA A 1 273 ? 11.215 -8.714 10.736 1.00 86.38 273 ALA A O 1
ATOM 2140 N N . ILE A 1 274 ? 9.815 -8.622 12.482 1.00 87.81 274 ILE A N 1
ATOM 2141 C CA . ILE A 1 274 ? 10.379 -7.381 13.036 1.00 87.81 274 ILE A CA 1
ATOM 2142 C C . ILE A 1 274 ? 11.838 -7.596 13.453 1.00 87.81 274 ILE A C 1
ATOM 2144 O O . ILE A 1 274 ? 12.730 -6.917 12.951 1.00 87.81 274 ILE A O 1
ATOM 2148 N N . GLU A 1 275 ? 12.101 -8.582 14.307 1.00 87.75 275 GLU A N 1
ATOM 2149 C CA . GLU A 1 275 ? 13.442 -8.814 14.863 1.00 87.75 275 GLU A CA 1
ATOM 2150 C C . GLU A 1 275 ? 14.477 -9.195 13.795 1.00 87.75 275 GLU A C 1
ATOM 2152 O O . GLU A 1 275 ? 15.653 -8.865 13.910 1.00 87.75 275 GLU A O 1
ATOM 2157 N N . THR A 1 276 ? 14.040 -9.841 12.713 1.00 89.19 276 THR A N 1
ATOM 2158 C CA . THR A 1 276 ? 14.922 -10.234 11.609 1.00 89.19 276 THR A CA 1
ATOM 2159 C C . THR A 1 276 ? 15.033 -9.152 10.541 1.00 89.19 276 THR A C 1
ATOM 2161 O O . THR A 1 276 ? 16.131 -8.777 10.154 1.00 89.19 276 THR A O 1
ATOM 2164 N N . THR A 1 277 ? 13.914 -8.632 10.042 1.00 91.62 277 THR A N 1
ATOM 2165 C CA . THR A 1 277 ? 13.890 -7.765 8.856 1.00 91.62 277 THR A CA 1
ATOM 2166 C C . THR A 1 277 ? 14.049 -6.295 9.223 1.00 91.62 277 THR A C 1
ATOM 2168 O O . THR A 1 277 ? 14.861 -5.605 8.605 1.00 91.62 277 THR A O 1
ATOM 2171 N N . LEU A 1 278 ? 13.330 -5.809 10.244 1.00 91.94 278 LEU A N 1
ATOM 2172 C CA . LEU A 1 278 ? 13.441 -4.408 10.666 1.00 91.94 278 LEU A CA 1
ATOM 2173 C C . LEU A 1 278 ? 14.814 -4.128 11.281 1.00 91.94 278 LEU A C 1
ATOM 2175 O O . LEU A 1 278 ? 15.419 -3.108 10.954 1.00 91.94 278 LEU A O 1
ATOM 2179 N N . LYS A 1 279 ? 15.351 -5.051 12.090 1.00 91.75 279 LYS A N 1
ATOM 2180 C CA . LYS A 1 279 ? 16.711 -4.923 12.636 1.00 91.75 279 LYS A CA 1
ATOM 2181 C C . LYS A 1 279 ? 17.750 -4.739 11.529 1.00 91.75 279 LYS A C 1
ATOM 2183 O O . LYS A 1 279 ? 18.506 -3.775 11.561 1.00 91.75 279 LYS A O 1
ATOM 2188 N N . ARG A 1 280 ? 17.703 -5.559 10.469 1.00 92.75 280 ARG A N 1
ATOM 2189 C CA . ARG A 1 280 ? 18.612 -5.424 9.311 1.00 92.75 280 ARG A CA 1
ATOM 2190 C C . ARG A 1 280 ? 18.462 -4.094 8.577 1.00 92.75 280 ARG A C 1
ATOM 2192 O O . ARG A 1 280 ? 19.451 -3.560 8.076 1.00 92.75 280 ARG A O 1
ATOM 2199 N N . MET A 1 281 ? 17.252 -3.536 8.514 1.00 94.50 281 MET A N 1
ATOM 2200 C CA . MET A 1 281 ? 17.047 -2.186 7.978 1.00 94.50 281 MET A CA 1
ATOM 2201 C C . MET A 1 281 ? 17.725 -1.136 8.862 1.00 94.50 281 MET A C 1
ATOM 2203 O O . MET A 1 281 ? 18.419 -0.264 8.334 1.00 94.50 281 MET A O 1
ATOM 2207 N N . CYS A 1 282 ? 17.562 -1.224 10.184 1.00 93.50 282 CYS A N 1
ATOM 2208 C CA . CYS A 1 282 ? 18.183 -0.319 11.153 1.00 93.50 282 CYS A CA 1
ATOM 2209 C C . CYS A 1 282 ? 19.717 -0.396 11.127 1.00 93.50 282 CYS A C 1
ATOM 2211 O O . CYS A 1 282 ? 20.366 0.647 11.068 1.00 93.50 282 CYS A O 1
ATOM 2213 N N . ASP A 1 283 ? 20.289 -1.601 11.049 1.00 91.31 283 ASP A N 1
ATOM 2214 C CA . ASP A 1 283 ? 21.740 -1.830 10.939 1.00 91.31 283 ASP A CA 1
ATOM 2215 C C . ASP A 1 283 ? 22.350 -1.129 9.717 1.00 91.31 283 ASP A C 1
ATOM 2217 O O . ASP A 1 283 ? 23.518 -0.745 9.714 1.00 91.31 283 ASP A O 1
ATOM 2221 N N . SER A 1 284 ? 21.550 -0.916 8.667 1.00 91.62 284 SER A N 1
ATOM 2222 C CA . SER A 1 284 ? 21.995 -0.209 7.467 1.00 91.62 284 SER A CA 1
ATOM 2223 C C . SER A 1 284 ? 22.130 1.310 7.645 1.00 91.62 284 SER A C 1
ATOM 2225 O O . SER A 1 284 ? 22.529 1.984 6.697 1.00 91.62 284 SER A O 1
ATOM 2227 N N . ALA A 1 285 ? 21.743 1.862 8.805 1.00 90.44 285 ALA A N 1
ATOM 2228 C CA . ALA A 1 285 ? 21.664 3.298 9.104 1.00 90.44 285 ALA A CA 1
ATOM 2229 C C . ALA A 1 285 ? 20.820 4.117 8.099 1.00 90.44 285 ALA A C 1
ATOM 2231 O O . ALA A 1 285 ? 20.913 5.343 8.022 1.00 90.44 285 ALA A O 1
ATOM 2232 N N . ARG A 1 286 ? 19.989 3.430 7.307 1.00 92.38 286 ARG A N 1
ATOM 2233 C CA . ARG A 1 286 ? 19.094 3.990 6.280 1.00 92.38 286 ARG A CA 1
ATOM 2234 C C . ARG A 1 286 ? 17.619 3.745 6.618 1.00 92.38 286 ARG A C 1
ATOM 2236 O O . ARG A 1 286 ? 16.754 3.934 5.761 1.00 92.38 286 ARG A O 1
ATOM 2243 N N . CYS A 1 287 ? 17.348 3.311 7.851 1.00 94.81 287 CYS A N 1
ATOM 2244 C CA . CYS A 1 287 ? 16.006 3.167 8.392 1.00 94.81 287 CYS A CA 1
ATOM 2245 C C . CYS A 1 287 ? 15.533 4.502 8.969 1.00 94.81 287 CYS A C 1
ATOM 2247 O O . CYS A 1 287 ? 16.241 5.150 9.741 1.00 94.81 287 CYS A O 1
ATOM 2249 N N . LEU A 1 288 ? 14.343 4.920 8.570 1.00 93.81 288 LEU A N 1
ATOM 2250 C CA . LEU A 1 288 ? 13.707 6.161 8.978 1.00 93.81 288 LEU A CA 1
ATOM 2251 C C . LEU A 1 288 ? 12.308 5.841 9.492 1.00 93.81 288 LEU A C 1
ATOM 2253 O O . LEU A 1 288 ? 11.695 4.858 9.084 1.00 93.81 288 LEU A O 1
ATOM 2257 N N . VAL A 1 289 ? 11.772 6.703 10.339 1.00 92.75 289 VAL A N 1
ATOM 2258 C CA . VAL A 1 289 ? 10.389 6.647 10.790 1.00 92.75 289 VAL A CA 1
ATOM 2259 C C . VAL A 1 289 ? 9.645 7.884 10.312 1.00 92.75 289 VAL A C 1
ATOM 2261 O O . VAL A 1 289 ? 10.164 9.000 10.372 1.00 92.75 289 VAL A O 1
ATOM 2264 N N . ARG A 1 290 ? 8.420 7.674 9.829 1.00 90.19 290 ARG A N 1
ATOM 2265 C CA . ARG A 1 290 ? 7.430 8.716 9.576 1.00 90.19 290 ARG A CA 1
ATOM 2266 C C . ARG A 1 290 ? 6.461 8.725 10.767 1.00 90.19 290 ARG A C 1
ATOM 2268 O O . ARG A 1 290 ? 5.588 7.861 10.826 1.00 90.19 290 ARG A O 1
ATOM 2275 N N . PRO A 1 291 ? 6.599 9.658 11.726 1.00 84.19 291 PRO A N 1
ATOM 2276 C CA . PRO A 1 291 ? 5.750 9.714 12.915 1.00 84.19 291 PRO A CA 1
ATOM 2277 C C . PRO A 1 291 ? 4.389 10.369 12.644 1.00 84.19 291 PRO A C 1
ATOM 2279 O O . PRO A 1 291 ? 3.431 10.140 13.375 1.00 84.19 291 PRO A O 1
ATOM 2282 N N . SER A 1 292 ? 4.302 11.195 11.601 1.00 77.12 292 SER A N 1
ATOM 2283 C CA . SER A 1 292 ? 3.137 12.006 11.257 1.00 77.12 292 SER A CA 1
ATOM 2284 C C . SER A 1 292 ? 2.861 11.911 9.756 1.00 77.12 292 SER A C 1
ATOM 2286 O O . SER A 1 292 ? 3.807 11.784 8.980 1.00 77.12 292 SER A O 1
ATOM 2288 N N . PRO A 1 293 ? 1.599 12.021 9.307 1.00 65.19 293 PRO A N 1
ATOM 2289 C CA . PRO A 1 293 ? 1.255 12.013 7.882 1.00 65.19 293 PRO A CA 1
ATOM 2290 C C . PRO A 1 293 ? 1.808 13.221 7.100 1.00 65.19 293 PRO A C 1
ATOM 2292 O O . PRO A 1 293 ? 1.694 13.270 5.878 1.00 65.19 293 PRO A O 1
ATOM 2295 N N . ARG A 1 294 ? 2.421 14.211 7.766 1.00 59.38 294 ARG A N 1
ATOM 2296 C CA . ARG A 1 294 ? 3.154 15.284 7.078 1.00 59.38 294 ARG A CA 1
ATOM 2297 C C . ARG A 1 294 ? 4.477 14.747 6.524 1.00 59.38 294 ARG A C 1
ATOM 2299 O O . ARG A 1 294 ? 5.222 14.063 7.217 1.00 59.38 294 ARG A O 1
ATOM 2306 N N . ALA A 1 295 ? 4.758 15.061 5.259 1.00 54.41 295 ALA A N 1
ATOM 2307 C CA . ALA A 1 295 ? 5.840 14.448 4.490 1.00 54.41 295 ALA A CA 1
ATOM 2308 C C . ALA A 1 295 ? 7.260 14.748 5.011 1.00 54.41 295 ALA A C 1
ATOM 2310 O O . ALA A 1 295 ? 8.164 13.959 4.733 1.00 54.41 295 ALA A O 1
ATOM 2311 N N . ASP A 1 296 ? 7.438 15.840 5.760 1.00 58.69 296 ASP A N 1
ATOM 2312 C CA . ASP A 1 296 ? 8.753 16.447 6.008 1.00 58.69 296 ASP A CA 1
ATOM 2313 C C . ASP A 1 296 ? 9.467 15.976 7.290 1.00 58.69 296 ASP A C 1
ATOM 2315 O O . ASP A 1 296 ? 10.639 16.291 7.479 1.00 58.69 296 ASP A O 1
ATOM 2319 N N . ASP A 1 297 ? 8.826 15.156 8.129 1.00 70.12 297 ASP A N 1
ATOM 2320 C CA . ASP A 1 297 ? 9.379 14.735 9.428 1.00 70.12 297 ASP A CA 1
ATOM 2321 C C . ASP A 1 297 ? 9.920 13.293 9.397 1.00 70.12 297 ASP A C 1
ATOM 2323 O O . ASP A 1 297 ? 9.511 12.445 10.189 1.00 70.12 297 ASP A O 1
ATOM 2327 N N . LEU A 1 298 ? 10.825 12.969 8.467 1.00 85.88 298 LEU A N 1
ATOM 2328 C CA . LEU A 1 298 ? 11.513 11.673 8.506 1.00 85.88 298 LEU A CA 1
ATOM 2329 C C . LEU A 1 298 ? 12.640 11.705 9.540 1.00 85.88 298 LEU A C 1
ATOM 2331 O O . LEU A 1 298 ? 13.622 12.432 9.382 1.00 85.88 298 LEU A O 1
ATOM 2335 N N . VAL A 1 299 ? 12.517 10.880 10.577 1.00 90.44 299 VAL A N 1
ATOM 2336 C CA . VAL A 1 299 ? 13.490 10.802 11.675 1.00 90.44 299 VAL A CA 1
ATOM 2337 C C . VAL A 1 299 ? 14.292 9.503 11.561 1.00 90.44 299 VAL A C 1
ATOM 2339 O O . VAL A 1 299 ? 13.697 8.465 11.276 1.00 90.44 299 VAL A O 1
ATOM 2342 N N . PRO A 1 300 ? 15.621 9.504 11.767 1.00 92.00 300 PRO A N 1
ATOM 2343 C CA . PRO A 1 300 ? 16.403 8.272 11.815 1.00 92.00 300 PRO A CA 1
ATOM 2344 C C . PRO A 1 300 ? 15.890 7.293 12.873 1.00 92.00 300 PRO A C 1
ATOM 2346 O O . PRO A 1 300 ? 15.673 7.676 14.022 1.00 92.00 300 PRO A O 1
ATOM 2349 N N . LEU A 1 301 ? 15.721 6.029 12.480 1.00 92.38 301 LEU A N 1
ATOM 2350 C CA . LEU A 1 301 ? 15.348 4.938 13.372 1.00 92.38 301 LEU A CA 1
ATOM 2351 C C . LEU A 1 301 ? 16.566 4.041 13.608 1.00 92.38 301 LEU A C 1
ATOM 2353 O O . LEU A 1 301 ? 17.147 3.512 12.660 1.00 92.38 301 LEU A O 1
ATOM 2357 N N . ALA A 1 302 ? 16.932 3.865 14.876 1.00 90.94 302 ALA A N 1
ATOM 2358 C CA . ALA A 1 302 ? 17.985 2.954 15.306 1.00 90.94 302 ALA A CA 1
ATOM 2359 C C . ALA A 1 302 ? 17.379 1.766 16.058 1.00 90.94 302 ALA A C 1
ATOM 2361 O O . ALA A 1 302 ? 16.339 1.901 16.704 1.00 90.94 302 ALA A O 1
ATOM 2362 N N . TRP A 1 303 ? 18.032 0.609 15.959 1.00 91.00 303 TRP A N 1
ATOM 2363 C CA . TRP A 1 303 ? 17.678 -0.549 16.769 1.00 91.00 303 TRP A CA 1
ATOM 2364 C C . TRP A 1 303 ? 18.256 -0.378 18.175 1.00 91.00 303 TRP A C 1
ATOM 2366 O O . TRP A 1 303 ? 19.427 -0.027 18.320 1.00 91.00 303 TRP A O 1
ATOM 2376 N N . ASP A 1 304 ? 17.430 -0.607 19.191 1.00 88.75 304 ASP A N 1
ATOM 2377 C CA . ASP A 1 304 ? 17.867 -0.667 20.584 1.00 88.75 304 ASP A CA 1
ATOM 2378 C C . ASP A 1 304 ? 18.213 -2.124 20.925 1.00 88.75 304 ASP A C 1
ATOM 2380 O O . ASP A 1 304 ? 17.390 -3.019 20.740 1.00 88.75 304 ASP A O 1
ATOM 2384 N N . GLU A 1 305 ? 19.447 -2.369 21.373 1.00 85.62 305 GLU A N 1
ATOM 2385 C CA . GLU A 1 305 ? 19.911 -3.694 21.821 1.00 85.62 305 GLU A CA 1
ATOM 2386 C C . GLU A 1 305 ? 19.553 -3.973 23.293 1.00 85.62 305 GLU A C 1
ATOM 2388 O O . GLU A 1 305 ? 19.933 -5.010 23.836 1.00 85.62 305 GLU A O 1
ATOM 2393 N N . GLY A 1 306 ? 18.866 -3.040 23.961 1.00 84.44 306 GLY A N 1
ATOM 2394 C CA . GLY A 1 306 ? 18.330 -3.229 25.302 1.00 84.44 306 GLY A CA 1
ATOM 2395 C C . GLY A 1 306 ? 17.203 -4.263 25.375 1.00 84.44 306 GLY A C 1
ATOM 2396 O O . GLY A 1 306 ? 16.677 -4.739 24.366 1.00 84.44 306 GLY A O 1
ATOM 2397 N N . ASP A 1 307 ? 16.814 -4.601 26.604 1.00 77.81 307 ASP A N 1
ATOM 2398 C CA . ASP A 1 307 ? 15.694 -5.509 26.841 1.00 77.81 307 ASP A CA 1
ATOM 2399 C C . ASP A 1 307 ? 14.382 -4.937 26.259 1.00 77.81 307 ASP A C 1
ATOM 2401 O O . ASP A 1 307 ? 14.149 -3.723 26.329 1.00 77.81 307 ASP A O 1
ATOM 2405 N N . PRO A 1 308 ? 13.487 -5.787 25.711 1.00 76.38 308 PRO A N 1
ATOM 2406 C CA . PRO A 1 308 ? 12.202 -5.339 25.191 1.00 76.38 308 PRO A CA 1
ATOM 2407 C C . PRO A 1 308 ? 11.396 -4.570 26.238 1.00 76.38 308 PRO A C 1
ATOM 2409 O O . PRO A 1 308 ? 11.315 -4.956 27.406 1.00 76.38 308 PRO A O 1
ATOM 2412 N N . TRP A 1 309 ? 10.738 -3.503 25.794 1.00 78.44 309 TRP A N 1
ATOM 2413 C CA . TRP A 1 309 ? 9.901 -2.685 26.661 1.00 78.44 309 TRP A CA 1
ATOM 2414 C C . TRP A 1 309 ? 8.671 -3.489 27.108 1.00 78.44 309 TRP A C 1
ATOM 2416 O O . TRP A 1 309 ? 7.909 -3.987 26.279 1.00 78.44 309 TRP A O 1
ATOM 2426 N N . ASP A 1 310 ? 8.451 -3.585 28.420 1.00 75.69 310 ASP A N 1
ATOM 2427 C CA . ASP A 1 310 ? 7.271 -4.233 29.003 1.00 75.69 310 ASP A CA 1
ATOM 2428 C C . ASP A 1 310 ? 6.160 -3.194 29.229 1.00 75.69 310 ASP A C 1
ATOM 2430 O O . ASP A 1 310 ? 6.237 -2.353 30.133 1.00 75.69 310 ASP A O 1
ATOM 2434 N N . LEU A 1 311 ? 5.121 -3.221 28.386 1.00 78.94 311 LEU A N 1
ATOM 2435 C CA . LEU A 1 311 ? 3.986 -2.306 28.505 1.00 78.94 311 LEU A CA 1
ATOM 2436 C C . LEU A 1 311 ? 3.097 -2.709 29.686 1.00 78.94 311 LEU A C 1
ATOM 2438 O O . LEU A 1 311 ? 2.263 -3.609 29.589 1.00 78.94 311 LEU A O 1
ATOM 2442 N N . ARG A 1 312 ? 3.206 -1.965 30.789 1.00 76.12 312 ARG A N 1
ATOM 2443 C CA . ARG A 1 312 ? 2.368 -2.160 31.978 1.00 76.12 312 ARG A CA 1
ATOM 2444 C C . ARG A 1 312 ? 1.270 -1.108 32.061 1.00 76.12 312 ARG A C 1
ATOM 2446 O O . ARG A 1 312 ? 1.539 0.084 32.186 1.00 76.12 312 ARG A O 1
ATOM 2453 N N . LEU A 1 313 ? 0.021 -1.568 32.036 1.00 76.94 313 LEU A N 1
ATOM 2454 C CA . LEU A 1 313 ? -1.176 -0.740 32.186 1.00 76.94 313 LEU A CA 1
ATOM 2455 C C . LEU A 1 313 ? -1.824 -1.021 33.545 1.00 76.94 313 LEU A C 1
ATOM 2457 O O . LEU A 1 313 ? -2.094 -2.172 33.880 1.00 76.94 313 LEU A O 1
ATOM 2461 N N . ALA A 1 314 ? -2.100 0.030 34.317 1.00 77.69 314 ALA A N 1
ATOM 2462 C CA . ALA A 1 314 ? -2.855 -0.060 35.563 1.00 77.69 314 ALA A CA 1
ATOM 2463 C C . ALA A 1 314 ? -4.142 0.762 35.449 1.00 77.69 314 ALA A C 1
ATOM 2465 O O . ALA A 1 314 ? -4.099 1.949 35.128 1.00 77.69 314 ALA A O 1
ATOM 2466 N N . VAL A 1 315 ? -5.284 0.134 35.736 1.00 76.50 315 VAL A N 1
ATOM 2467 C CA . VAL A 1 315 ? -6.577 0.819 35.842 1.00 76.50 315 VAL A CA 1
ATOM 2468 C C . VAL A 1 315 ? -6.803 1.150 37.312 1.00 76.50 315 VAL A C 1
ATOM 2470 O O . VAL A 1 315 ? -6.962 0.252 38.136 1.00 76.50 315 VAL A O 1
ATOM 2473 N N . ILE A 1 316 ? -6.784 2.436 37.650 1.00 82.94 316 ILE A N 1
ATOM 2474 C CA . ILE A 1 316 ? -6.985 2.911 39.021 1.00 82.94 316 ILE A CA 1
ATOM 2475 C C . ILE A 1 316 ? -8.394 3.494 39.104 1.00 82.94 316 ILE A C 1
ATOM 2477 O O . ILE A 1 316 ? -8.762 4.337 38.288 1.00 82.94 316 ILE A O 1
ATOM 2481 N N . ALA A 1 317 ? -9.190 3.044 40.076 1.00 63.38 317 ALA A N 1
ATOM 2482 C CA . ALA A 1 317 ? -10.510 3.614 40.313 1.00 63.38 317 ALA A CA 1
ATOM 2483 C C . ALA A 1 317 ? -10.374 5.096 40.691 1.00 63.38 317 ALA A C 1
ATOM 2485 O O . ALA A 1 317 ? -9.619 5.441 41.604 1.00 63.38 317 ALA A O 1
ATOM 2486 N N . ALA A 1 318 ? -11.110 5.967 39.998 1.00 61.75 318 ALA A N 1
ATOM 2487 C CA . ALA A 1 318 ? -11.186 7.372 40.368 1.00 61.75 318 ALA A CA 1
ATOM 2488 C C . ALA A 1 318 ? -11.730 7.481 41.808 1.00 61.75 318 ALA A C 1
ATOM 2490 O O . ALA A 1 318 ? -12.732 6.829 42.126 1.00 61.75 318 ALA A O 1
ATOM 2491 N N . PRO A 1 319 ? -11.088 8.256 42.702 1.00 60.00 319 PRO A N 1
ATOM 2492 C CA . PRO A 1 319 ? -11.563 8.400 44.071 1.00 60.00 319 PRO A CA 1
ATOM 2493 C C . PRO A 1 319 ? -12.996 8.946 44.067 1.00 60.00 319 PRO A C 1
ATOM 2495 O O . PRO A 1 319 ? -13.295 9.929 43.389 1.00 60.00 319 PRO A O 1
ATOM 2498 N N . MET A 1 320 ? -13.894 8.299 44.816 1.00 52.69 320 MET A N 1
ATOM 2499 C CA . MET A 1 320 ? -15.284 8.740 44.951 1.00 52.69 320 MET A CA 1
ATOM 2500 C C . MET A 1 320 ? -15.340 10.092 45.679 1.00 52.69 320 MET A C 1
ATOM 2502 O O . MET A 1 320 ? -15.352 10.149 46.906 1.00 52.69 320 MET A O 1
ATOM 2506 N N . GLY A 1 321 ? -15.387 11.191 44.925 1.00 55.03 321 GLY A N 1
ATOM 2507 C CA . GLY A 1 321 ? -15.572 12.533 45.470 1.00 55.03 321 GLY A CA 1
ATOM 2508 C C . GLY A 1 321 ? -15.871 13.567 44.386 1.00 55.03 321 GLY A C 1
ATOM 2509 O O . GLY A 1 321 ? -14.962 13.939 43.665 1.00 55.03 321 GLY A O 1
ATOM 2510 N N . ARG A 1 322 ? -17.144 14.010 44.337 1.00 42.25 322 ARG A N 1
ATOM 2511 C CA . ARG A 1 322 ? -17.803 15.064 43.516 1.00 42.25 322 ARG A CA 1
ATOM 2512 C C . ARG A 1 322 ? -17.424 15.175 42.019 1.00 42.25 322 ARG A C 1
ATOM 2514 O O . ARG A 1 322 ? -16.255 15.232 41.674 1.00 42.25 322 ARG A O 1
ATOM 2521 N N . PRO A 1 323 ? -18.411 15.338 41.113 1.00 47.12 323 PRO A N 1
ATOM 2522 C CA . PRO A 1 323 ? -18.151 15.446 39.683 1.00 47.12 323 PRO A CA 1
ATOM 2523 C C . PRO A 1 323 ? -17.566 16.826 39.361 1.00 47.12 323 PRO A C 1
ATOM 2525 O O . PRO A 1 323 ? -18.289 17.781 39.089 1.00 47.12 323 PRO A O 1
ATOM 2528 N N . THR A 1 324 ? -16.245 16.947 39.399 1.00 45.38 324 THR A N 1
ATOM 2529 C CA . THR A 1 324 ? -15.531 17.911 38.567 1.00 45.38 324 THR A CA 1
ATOM 2530 C C . THR A 1 324 ? -14.989 17.143 37.375 1.00 45.38 324 THR A C 1
ATOM 2532 O O . THR A 1 324 ? -14.457 16.046 37.513 1.00 45.38 324 THR A O 1
ATOM 2535 N N . SER A 1 325 ? -15.193 17.688 36.180 1.00 48.06 325 SER A N 1
ATOM 2536 C CA . SER A 1 325 ? -14.689 17.149 34.922 1.00 48.06 325 SER A CA 1
ATOM 2537 C C . SER A 1 325 ? -13.155 17.143 34.931 1.00 48.06 325 SER A C 1
ATOM 2539 O O . SER A 1 325 ? -12.524 18.060 34.403 1.00 48.06 325 SER A O 1
ATOM 2541 N N . SER A 1 326 ? -12.531 16.156 35.568 1.00 40.25 326 SER A N 1
ATOM 2542 C CA . SER A 1 326 ? -11.113 15.897 35.385 1.00 40.25 326 SER A CA 1
ATOM 2543 C C . SER A 1 326 ? -10.977 14.964 34.190 1.00 40.25 326 SER A C 1
ATOM 2545 O O . SER A 1 326 ? -11.526 13.868 34.142 1.00 40.25 326 SER A O 1
ATOM 2547 N N . ARG A 1 327 ? -10.296 15.462 33.158 1.00 43.12 327 ARG A N 1
ATOM 2548 C CA . ARG A 1 327 ? -9.806 14.640 32.055 1.00 43.12 327 ARG A CA 1
ATOM 2549 C C . ARG A 1 327 ? -9.000 13.495 32.663 1.00 43.12 327 ARG A C 1
ATOM 2551 O O . ARG A 1 327 ? -8.059 13.770 33.413 1.00 43.12 327 ARG A O 1
ATOM 2558 N N . ASP A 1 328 ? -9.374 12.262 32.333 1.00 37.84 328 ASP A N 1
ATOM 2559 C CA . ASP A 1 328 ? -8.631 11.056 32.689 1.00 37.84 328 ASP A CA 1
ATOM 2560 C C . ASP A 1 328 ? -7.152 11.275 32.372 1.00 37.84 328 ASP A C 1
ATOM 2562 O O . ASP A 1 328 ? -6.733 11.408 31.219 1.00 37.84 328 ASP A O 1
ATOM 2566 N N . THR A 1 329 ? -6.361 11.422 33.427 1.00 38.09 329 THR A N 1
ATOM 2567 C CA . THR A 1 329 ? -4.931 11.675 33.329 1.00 38.09 329 THR A CA 1
ATOM 2568 C C . THR A 1 329 ? -4.250 10.321 33.292 1.00 38.09 329 THR A C 1
ATOM 2570 O O . THR A 1 329 ? -3.902 9.744 34.319 1.00 38.09 329 THR A O 1
ATOM 2573 N N . TRP A 1 330 ? -4.081 9.794 32.083 1.00 41.81 330 TRP A N 1
ATOM 2574 C CA . TRP A 1 330 ? -3.253 8.622 31.837 1.00 41.81 330 TRP A CA 1
ATOM 2575 C C . TRP A 1 330 ? -1.804 8.973 32.177 1.00 41.81 330 TRP A C 1
ATOM 2577 O O . TRP A 1 330 ? -1.195 9.831 31.539 1.00 41.81 330 TRP A O 1
ATOM 2587 N N . ARG A 1 331 ? -1.242 8.328 33.200 1.00 36.16 331 ARG A N 1
ATOM 2588 C CA . ARG A 1 331 ? 0.203 8.341 33.439 1.00 36.16 331 ARG A CA 1
ATOM 2589 C C . ARG A 1 331 ? 0.777 7.044 32.899 1.00 36.16 331 ARG A C 1
ATOM 2591 O O . ARG A 1 331 ? 0.658 6.001 33.532 1.00 36.16 331 ARG A O 1
ATOM 2598 N N . VAL A 1 332 ? 1.398 7.128 31.729 1.00 37.66 332 VAL A N 1
ATOM 2599 C CA . VAL A 1 332 ? 2.312 6.089 31.256 1.00 37.66 332 VAL A CA 1
ATOM 2600 C C . VAL A 1 332 ? 3.584 6.242 32.084 1.00 37.66 332 VAL A C 1
ATOM 2602 O O . VAL A 1 332 ? 4.286 7.244 31.963 1.00 37.66 332 VAL A O 1
ATOM 2605 N N . ALA A 1 333 ? 3.829 5.307 32.997 1.00 33.03 333 ALA A N 1
ATOM 2606 C CA . ALA A 1 333 ? 5.087 5.240 33.726 1.00 33.03 333 ALA A CA 1
ATOM 2607 C C . ALA A 1 333 ? 6.026 4.300 32.967 1.00 33.03 333 ALA A C 1
ATOM 2609 O O . ALA A 1 333 ? 5.750 3.108 32.854 1.00 33.03 333 ALA A O 1
ATOM 2610 N N . THR A 1 334 ? 7.114 4.852 32.442 1.00 37.22 334 THR A N 1
ATOM 2611 C CA . THR A 1 334 ? 8.231 4.103 31.860 1.00 37.22 334 THR A CA 1
ATOM 2612 C C . THR A 1 334 ? 9.255 3.820 32.961 1.00 37.22 334 THR A C 1
ATOM 2614 O O . THR A 1 334 ? 9.495 4.687 33.808 1.00 37.22 334 THR A O 1
ATOM 2617 N N . ARG A 1 335 ? 9.851 2.628 32.973 1.00 38.88 335 ARG A N 1
ATOM 2618 C CA . ARG A 1 335 ? 11.129 2.388 33.650 1.00 38.88 335 ARG A CA 1
ATOM 2619 C C . ARG A 1 335 ? 12.190 2.146 32.607 1.00 38.88 335 ARG A C 1
ATOM 2621 O O . ARG A 1 335 ? 11.841 1.451 31.632 1.00 38.88 335 ARG A O 1
#

Radius of gyration: 30.65 Å; Cα contacts (8 Å, |Δi|>4): 405; chains: 1; bounding box: 61×51×112 Å

pLDDT: mean 77.43, std 17.19, range [30.98, 97.44]

Mean predicted aligned error: 20.23 Å

Secondary structure (DSSP, 8-state):
-PPPHHHHTTS-HHHHHHHHHHHHTT-EEEEEE-SSEEEEEEESSSEEEEEEEEETTTEEEEEE-SHHHHHHS--HHHHHHHHHHHHHT------HHHHHHHHHHHHHHHHHHHHHHHHHHHHHHHHHHHHHHHHHHHT-----PPPPPPPPPP--HHHHHHHHHHHHHSPPTT-S----SSPPTTEEEEEEEEHHHHHHH-SSEEEEEEEEEB-TTSSB---EE----HHHHHT-SSHHHHHHHHHHHHSS-TT--PPTT----EEEEPHHHIIIIIHHHHHTT-EEEE-SSSTT--EE-----SPPP-------PPPS---------------

Foldseek 3Di:
DADPPVNVVLADPVLLVLLVVQLVVVQKAWPDFDQAKTWIWGDDVHTKIKIWGADPPFDIDIDIPDPCCVVQNDGSVRSNNNVVCNVVVRHHYPPPPVVVVVVVVVVVVVVVVVVVVVVVVVVVVVVVVVVVVVVVVVPDDDDDDDDDDDDDDDPDVVVVVVVVCCQVVPPHPVVPDPPPLAADPQKDKAWEFEPVNCVSRVQATKIFIWMWGQDPVRDTDDTHHDQHDLSNQCNDPDPLSNVLSCLQVVPDPPPDDDDPRDPPGMGGDHPVCCVPNVQSNQVVQRYWYDPDPDPPDTHGDHDDPDDDFDFDDDDDDDPPDDDDPDDPDDDRDGD

Solvent-accessible surface area (backbone atoms only — not comparable to full-atom values): 19994 Å² total; per-residue (Å²): 84,76,79,50,68,79,62,60,67,67,47,54,71,69,33,43,57,51,4,53,46,39,51,72,72,62,33,64,45,77,79,44,73,44,60,44,40,29,35,32,36,32,60,66,101,55,79,30,49,34,41,39,32,33,35,88,86,85,40,74,50,76,49,48,70,41,73,62,20,70,76,67,56,68,40,27,63,58,44,21,51,52,53,52,24,32,78,69,52,49,42,41,40,59,66,58,76,62,49,56,50,52,55,49,48,51,52,54,48,52,49,52,49,53,47,53,51,52,49,52,51,51,51,53,50,51,52,51,51,54,51,50,50,53,52,55,58,70,72,52,74,88,75,90,71,80,87,73,84,80,78,81,80,80,90,49,70,67,60,55,52,52,58,69,42,41,69,79,70,37,83,56,98,76,65,88,61,79,69,65,47,64,43,67,84,63,54,46,76,33,41,30,37,34,45,56,62,18,69,72,65,72,76,35,51,30,37,34,45,28,27,28,41,57,39,97,86,73,48,74,47,74,81,38,81,53,78,60,49,73,59,18,42,62,43,37,90,51,66,66,53,27,52,50,45,52,51,58,71,65,61,53,67,96,80,70,83,74,61,91,88,65,60,82,43,66,43,68,38,45,80,86,42,38,77,62,52,50,41,54,39,20,75,64,74,39,18,28,32,30,78,51,90,59,88,85,58,70,40,83,38,74,73,77,90,66,81,81,85,81,89,76,83,83,90,74,81,77,78,94,69,76,98,66,94,68,75,85,79,82,75,86,77,84,130

Sequence (335 aa):
MPIPKKVAVTFSPPLRSRGDEYVREGLVHVQHADPAVVRATVEGSEGYQIELRAIPGNRLEMHCTCPYALEYGNCGHLWAAIVTCDRAGTLPHTPDDAYHAEAKALREAEEREAERRREAEREATRLAEEARAKAMEADAVPEFTPPRPALPADPRPWVQQLRALAPALAPGVDAQKRESSAYPPGKRILYIVDIPHTFERQEGLVVELAMQSMQKSGEWGVPRQFRLTRPQWLASPELVDREIAHLLLGAQPEFGHHLPGSSTRRFILSAAAIETTLKRMCDSARCLVRPSPRADDLVPLAWDEGDPWDLRLAVIAAPMGRPTSSRDTWRVATR

Nearest PDB structures (foldseek):
  5jaa-assembly1_D  TM=2.889E-01  e=1.057E+00  Vibrio cholerae O1 biovar El Tor str. N16961
  3pcs-assembly1_A  TM=3.242E-01  e=1.511E+00  Escherichia coli O157:H7
  4g9r-assembly1_A  TM=4.376E-01  e=4.687E+00  Homo sapiens
  8f7p-assembly1_B  TM=4.662E-01  e=6.701E+00  Homo sapiens